Protein 5DZQ (pdb70)

Sequence (360 aa):
AWEKKLRANEKELVKEYTANAKPFNTYLRANEGKLGFKPEIDKKILKLDEALKKSKLSETVQVYRGDDTSIFGKEFQNSIYQGNKVNRELFRKLRDEYQGKIRTEYGYLSTSIVSNQQFAMMRPVLTTLKVPKGAHAGYVDQYELLLPRNTKYKIDKMYIIVNKGSETIKIEATVQPEYKAWEKKLRANEKELVKEYTANAKPFNTYLRANEGKLGFKPEIDKKILKLDEALKKSKLSETVQVYRGDDTSIFGKEFQNSIYQGNKVNRELFRKLRDEYQGKIRTEYGYLSTSIVSNQQFAMRPVLTTLKVPKGAHAGYVDKISQKGQYELLLPRNTKYKIDKMYIIVNKGSETIKIEATVQ

Structure (mmCIF, N/CA/C/O backbone):
data_5DZQ
#
_entry.id   5DZQ
#
_cell.length_a   61.073
_cell.length_b   76.002
_cell.length_c   89.367
_cell.angle_alpha   90.00
_cell.angle_beta   90.00
_cell.angle_gamma   90.00
#
_symmetry.space_group_name_H-M   'P 21 21 21'
#
loop_
_entity.id
_entity.type
_entity.pdbx_description
1 polymer 'Toxin-like protein'
2 non-polymer 'MAGNESIUM ION'
3 non-polymer GLYCEROL
4 water water
#
loop_
_atom_site.group_PDB
_atom_site.id
_atom_site.type_symbol
_atom_site.label_atom_id
_atom_site.label_alt_id
_atom_site.label_comp_id
_atom_site.label_asym_id
_atom_site.label_entity_id
_atom_site.label_seq_id
_atom_site.pdbx_PDB_ins_code
_atom_site.Cartn_x
_atom_site.Cartn_y
_atom_site.Cartn_z
_atom_site.occupancy
_atom_site.B_iso_or_equiv
_atom_site.auth_seq_id
_atom_site.auth_comp_id
_atom_site.auth_asym_id
_atom_site.auth_atom_id
_atom_site.pdbx_PDB_model_num
ATOM 1 N N . ALA A 1 31 ? 22.603 -0.501 -17.501 1.00 74.09 9 ALA A N 1
ATOM 2 C CA . ALA A 1 31 ? 23.245 -1.792 -17.247 1.00 74.42 9 ALA A CA 1
ATOM 3 C C . ALA A 1 31 ? 23.332 -2.045 -15.748 1.00 73.73 9 ALA A C 1
ATOM 4 O O . ALA A 1 31 ? 24.246 -2.716 -15.266 1.00 65.49 9 ALA A O 1
ATOM 6 N N . TRP A 1 32 ? 22.364 -1.489 -15.024 1.00 76.39 10 TRP A N 1
ATOM 7 C CA . TRP A 1 32 ? 22.240 -1.671 -13.581 1.00 77.17 10 TRP A CA 1
ATOM 8 C C . TRP A 1 32 ? 21.699 -3.066 -13.275 1.00 74.77 10 TRP A C 1
ATOM 9 O O . TRP A 1 32 ? 21.825 -3.576 -12.159 1.00 70.67 10 TRP A O 1
ATOM 20 N N . GLU A 1 33 ? 21.116 -3.679 -14.300 1.00 79.63 11 GLU A N 1
ATOM 21 C CA . GLU A 1 33 ? 20.510 -5.000 -14.213 1.00 80.64 11 GLU A CA 1
ATOM 22 C C . GLU A 1 33 ? 21.488 -6.059 -13.698 1.00 83.87 11 GLU A C 1
ATOM 23 O O . GLU A 1 33 ? 21.083 -7.047 -13.092 1.00 83.43 11 GLU A O 1
ATOM 29 N N . LYS A 1 34 ? 22.777 -5.841 -13.934 1.00 85.74 12 LYS A N 1
ATOM 30 C CA . LYS A 1 34 ? 23.804 -6.792 -13.523 1.00 88.07 12 LYS A CA 1
ATOM 31 C C . LYS A 1 34 ? 23.778 -7.076 -12.020 1.00 88.09 12 LYS A C 1
ATOM 32 O O . LYS A 1 34 ? 23.973 -8.212 -11.593 1.00 82.02 12 LYS A O 1
ATOM 38 N N . LYS A 1 35 ? 23.511 -6.045 -11.225 1.00 87.86 13 LYS A N 1
ATOM 39 C CA . LYS A 1 35 ? 23.614 -6.156 -9.772 1.00 85.68 13 LYS A CA 1
ATOM 40 C C . LYS A 1 35 ? 22.413 -6.860 -9.140 1.00 76.47 13 LYS A C 1
ATOM 41 O O . LYS A 1 35 ? 22.462 -7.262 -7.979 1.00 77.07 13 LYS A O 1
ATOM 47 N N . LEU A 1 36 ? 21.339 -7.009 -9.906 1.00 70.97 14 LEU A N 1
ATOM 48 C CA . LEU A 1 36 ? 20.102 -7.582 -9.383 1.00 63.30 14 LEU A CA 1
ATOM 49 C C . LEU A 1 36 ? 20.142 -9.101 -9.331 1.00 67.36 14 LEU A C 1
ATOM 50 O O . LEU A 1 36 ? 20.622 -9.751 -10.261 1.00 65.59 14 LEU A O 1
ATOM 55 N N . ARG A 1 37 ? 19.627 -9.668 -8.245 1.00 65.51 15 ARG A N 1
ATOM 56 C CA . ARG A 1 37 ? 19.410 -11.108 -8.183 1.00 63.94 15 ARG A CA 1
ATOM 57 C C . ARG A 1 37 ? 18.280 -11.460 -9.144 1.00 64.74 15 ARG A C 1
ATOM 58 O O . ARG A 1 37 ? 17.623 -10.572 -9.692 1.00 66.13 15 ARG A O 1
ATOM 61 N N . ALA A 1 38 ? 18.045 -12.752 -9.333 1.00 59.95 16 ALA A N 1
ATOM 62 C CA . ALA A 1 38 ? 17.031 -13.220 -10.269 1.00 59.47 16 ALA A CA 1
ATOM 63 C C . ALA A 1 38 ? 15.630 -12.734 -9.888 1.00 63.72 16 ALA A C 1
ATOM 64 O O . ALA A 1 38 ? 14.956 -12.070 -10.680 1.00 56.38 16 ALA A O 1
ATOM 66 N N . ASN A 1 39 ? 15.196 -13.043 -8.670 1.00 68.48 17 ASN A N 1
ATOM 67 C CA . ASN A 1 39 ? 13.843 -12.683 -8.250 1.00 68.38 17 ASN A CA 1
ATOM 68 C C . ASN A 1 39 ? 13.650 -11.174 -8.090 1.00 60.94 17 ASN A C 1
ATOM 69 O O . ASN A 1 39 ? 12.523 -10.679 -8.144 1.00 59.19 17 ASN A O 1
ATOM 74 N N . GLU A 1 40 ? 14.741 -10.441 -7.900 1.00 54.72 18 GLU A N 1
ATOM 75 C CA . GLU A 1 40 ? 14.649 -8.981 -7.852 1.00 54.12 18 GLU A CA 1
ATOM 76 C C . GLU A 1 40 ? 14.296 -8.413 -9.223 1.00 60.07 18 GLU A C 1
ATOM 77 O O . GLU A 1 40 ? 13.505 -7.476 -9.325 1.00 62.06 18 GLU A O 1
ATOM 83 N N . LYS A 1 41 ? 14.879 -8.980 -10.274 1.00 63.02 19 LYS A N 1
ATOM 84 C CA . LYS A 1 41 ? 14.536 -8.576 -11.637 1.00 59.71 19 LYS A CA 1
ATOM 85 C C . LYS A 1 41 ? 13.077 -8.896 -11.912 1.00 54.95 19 LYS A C 1
ATOM 86 O O . LYS A 1 41 ? 12.352 -8.095 -12.498 1.00 57.87 19 LYS A O 1
ATOM 92 N N . GLU A 1 42 ? 12.659 -10.079 -11.474 1.00 56.36 20 GLU A N 1
ATOM 93 C CA . GLU A 1 42 ? 11.298 -10.550 -11.681 1.00 57.90 20 GLU A CA 1
ATOM 94 C C . GLU A 1 42 ? 10.274 -9.647 -10.992 1.00 61.02 20 GLU A C 1
ATOM 95 O O . GLU A 1 42 ? 9.210 -9.357 -11.552 1.00 54.19 20 GLU A O 1
ATOM 101 N N . LEU A 1 43 ? 10.597 -9.171 -9.792 1.00 60.35 21 LEU A N 1
ATOM 102 C CA . LEU A 1 43 ? 9.668 -8.279 -9.097 1.00 53.12 21 LEU A CA 1
ATOM 103 C C . LEU A 1 43 ? 9.600 -6.908 -9.743 1.00 47.72 21 LEU A C 1
ATOM 104 O O . LEU A 1 43 ? 8.521 -6.327 -9.823 1.00 48.34 21 LEU A O 1
ATOM 109 N N . VAL A 1 44 ? 10.738 -6.388 -10.200 1.00 46.66 22 VAL A N 1
ATOM 110 C CA . VAL A 1 44 ? 10.729 -5.135 -10.945 1.00 50.72 22 VAL A CA 1
ATOM 111 C C . VAL A 1 44 ? 9.811 -5.310 -12.153 1.00 53.87 22 VAL A C 1
ATOM 112 O O . VAL A 1 44 ? 9.012 -4.435 -12.471 1.00 54.09 22 VAL A O 1
ATOM 116 N N . LYS A 1 45 ? 9.902 -6.474 -12.789 1.00 58.46 23 LYS A N 1
ATOM 117 C CA . LYS A 1 45 ? 9.023 -6.823 -13.901 1.00 61.88 23 LYS A CA 1
ATOM 118 C C . LYS A 1 45 ? 7.553 -6.810 -13.490 1.00 58.97 23 LYS A C 1
ATOM 119 O O . LYS A 1 45 ? 6.722 -6.219 -14.178 1.00 56.69 23 LYS A O 1
ATOM 125 N N . GLU A 1 46 ? 7.233 -7.455 -12.369 1.00 57.03 24 GLU A N 1
ATOM 126 C CA . GLU A 1 46 ? 5.853 -7.516 -11.885 1.00 52.86 24 GLU A CA 1
ATOM 127 C C . GLU A 1 46 ? 5.276 -6.135 -11.557 1.00 54.41 24 GLU A C 1
ATOM 128 O O . GLU A 1 46 ? 4.091 -5.891 -11.783 1.00 56.49 24 GLU A O 1
ATOM 134 N N . TYR A 1 47 ? 6.105 -5.240 -11.020 1.00 51.83 25 TYR A N 1
ATOM 135 C CA . TYR A 1 47 ? 5.665 -3.875 -10.731 1.00 46.48 25 TYR A CA 1
ATOM 136 C C . TYR A 1 47 ? 5.329 -3.186 -12.046 1.00 55.58 25 TYR A C 1
ATOM 137 O O . TYR A 1 47 ? 4.325 -2.489 -12.152 1.00 57.11 25 TYR A O 1
ATOM 146 N N . THR A 1 48 ? 6.175 -3.397 -13.048 1.00 61.66 26 THR A N 1
ATOM 147 C CA . THR A 1 48 ? 5.936 -2.872 -14.389 1.00 68.02 26 THR A CA 1
ATOM 148 C C . THR A 1 48 ? 4.579 -3.301 -14.949 1.00 66.36 26 THR A C 1
ATOM 149 O O . THR A 1 48 ? 3.811 -2.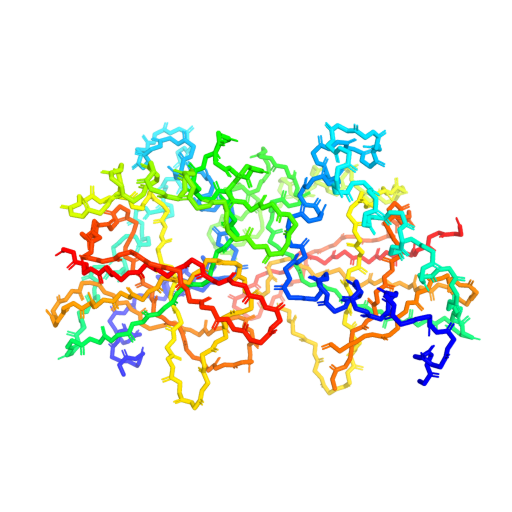474 -15.434 1.00 69.85 26 THR A O 1
ATOM 153 N N . ALA A 1 49 ? 4.287 -4.596 -14.871 1.00 65.77 27 ALA A N 1
ATOM 154 C CA . ALA A 1 49 ? 3.069 -5.146 -15.458 1.00 65.39 27 ALA A CA 1
ATOM 155 C C . ALA A 1 49 ? 1.801 -4.655 -14.756 1.00 66.64 27 ALA A C 1
ATOM 156 O O . ALA A 1 49 ? 0.754 -4.497 -15.388 1.00 65.05 27 ALA A O 1
ATOM 158 N N . ASN A 1 50 ? 1.895 -4.417 -13.452 1.00 60.13 28 ASN A N 1
ATOM 159 C CA . ASN A 1 50 ? 0.748 -3.949 -12.690 1.00 52.50 28 ASN A CA 1
ATOM 160 C C . ASN A 1 50 ? 1.178 -3.193 -11.429 1.00 52.79 28 ASN A C 1
ATOM 161 O O . ASN A 1 50 ? 1.201 -3.750 -10.333 1.00 53.77 28 ASN A O 1
ATOM 166 N N . ALA A 1 51 ? 1.509 -1.917 -11.599 1.00 45.01 29 ALA A N 1
ATOM 167 C CA . ALA A 1 51 ? 2.023 -1.099 -10.510 1.00 45.18 29 ALA A CA 1
ATOM 168 C C . ALA A 1 51 ? 0.902 -0.576 -9.634 1.00 53.27 29 ALA A C 1
ATOM 169 O O . ALA A 1 51 ? 1.127 -0.210 -8.479 1.00 48.06 29 ALA A O 1
ATOM 171 N N . LYS A 1 52 ? -0.305 -0.530 -10.188 1.00 50.02 30 LYS A N 1
ATOM 172 C CA . LYS A 1 52 ? -1.423 0.092 -9.492 1.00 52.58 30 LYS A CA 1
ATOM 173 C C . LYS A 1 52 ? -1.751 -0.583 -8.148 1.00 53.15 30 LYS A C 1
ATOM 174 O O . LYS A 1 52 ? -2.052 0.120 -7.180 1.00 53.46 30 LYS A O 1
ATOM 177 N N . PRO A 1 53 ? -1.702 -1.929 -8.075 1.00 54.21 31 PRO A N 1
ATOM 178 C CA . PRO A 1 53 ? -1.969 -2.528 -6.761 1.00 59.11 31 PRO A CA 1
ATOM 179 C C . PRO A 1 53 ? -0.941 -2.156 -5.701 1.00 54.34 31 PRO A C 1
ATOM 180 O O . PRO A 1 53 ? -1.325 -1.915 -4.558 1.00 52.81 31 PRO A O 1
ATOM 184 N N . PHE A 1 54 ? 0.335 -2.136 -6.071 1.00 50.95 32 PHE A N 1
ATOM 185 C CA . PHE A 1 54 ? 1.385 -1.719 -5.147 1.00 39.94 32 PHE A CA 1
ATOM 186 C C . PHE A 1 54 ? 1.139 -0.317 -4.633 1.00 39.14 32 PHE A C 1
ATOM 187 O O . PHE A 1 54 ? 1.048 -0.098 -3.428 1.00 44.18 32 PHE A O 1
ATOM 195 N N . ASN A 1 55 ? 1.037 0.635 -5.553 1.00 34.35 33 ASN A N 1
ATOM 196 C CA . ASN A 1 55 ? 0.950 2.025 -5.163 1.00 28.64 33 ASN A CA 1
ATOM 197 C C . ASN A 1 55 ? -0.361 2.374 -4.457 1.00 38.27 33 ASN A C 1
ATOM 198 O O . ASN A 1 55 ? -0.367 3.169 -3.519 1.00 36.41 33 ASN A O 1
ATOM 203 N N . THR A 1 56 ? -1.466 1.765 -4.882 1.00 37.29 34 THR A N 1
ATOM 204 C CA . THR A 1 56 ? -2.739 1.995 -4.210 1.00 36.98 34 THR A CA 1
ATOM 205 C C . THR A 1 56 ? -2.673 1.521 -2.763 1.00 35.77 34 THR A C 1
ATOM 206 O O . THR A 1 56 ? -3.067 2.244 -1.838 1.00 40.01 34 THR A O 1
ATOM 210 N N . TYR A 1 57 ? -2.164 0.307 -2.577 1.00 36.94 35 TYR A N 1
ATOM 211 C CA . TYR A 1 57 ? -1.934 -0.243 -1.255 1.00 33.13 35 TYR A CA 1
ATOM 212 C C . TYR A 1 57 ? -1.095 0.694 -0.396 1.00 38.91 35 TYR A C 1
ATOM 213 O O . TYR A 1 57 ? -1.440 0.991 0.747 1.00 39.33 35 TYR A O 1
ATOM 222 N N . LEU A 1 58 ? 0.014 1.156 -0.959 1.00 36.12 36 LEU A N 1
ATOM 223 C CA . LEU A 1 58 ? 0.955 1.966 -0.198 1.00 31.75 36 LEU A CA 1
ATOM 224 C C . LEU A 1 58 ? 0.341 3.304 0.200 1.00 33.27 36 LEU A C 1
ATOM 225 O O . LEU A 1 58 ? 0.497 3.762 1.335 1.00 37.49 36 LEU A O 1
ATOM 230 N N . ARG A 1 59 ? -0.374 3.923 -0.730 1.00 34.80 37 ARG A N 1
ATOM 231 C CA . ARG A 1 59 ? -1.023 5.192 -0.436 1.00 39.89 37 ARG A CA 1
ATOM 232 C C . ARG A 1 59 ? -2.141 5.034 0.594 1.00 40.30 37 ARG A C 1
ATOM 233 O O . ARG A 1 59 ? -2.295 5.870 1.486 1.00 42.64 37 ARG A O 1
ATOM 241 N N . ALA A 1 60 ? -2.890 3.941 0.498 1.00 40.50 38 ALA A N 1
ATOM 242 C CA . ALA A 1 60 ? -4.011 3.703 1.407 1.00 44.08 38 ALA A CA 1
ATOM 243 C C . ALA A 1 60 ? -3.535 3.428 2.822 1.00 47.46 38 ALA A C 1
ATOM 244 O O . ALA A 1 60 ? -4.271 3.637 3.780 1.00 51.96 38 ALA A O 1
ATOM 246 N N . ASN A 1 61 ? -2.301 2.956 2.950 1.00 42.19 39 ASN A N 1
ATOM 247 C CA . ASN A 1 61 ? -1.742 2.639 4.255 1.00 38.73 39 ASN A CA 1
ATOM 248 C C . ASN A 1 61 ? -0.679 3.632 4.688 1.00 41.43 39 ASN A C 1
ATOM 249 O O . ASN A 1 61 ? 0.083 3.375 5.622 1.00 47.12 39 ASN A O 1
ATOM 254 N N . GLU A 1 62 ? -0.648 4.765 3.997 1.00 40.16 40 GLU A N 1
ATOM 255 C CA . GLU A 1 62 ? 0.285 5.857 4.271 1.00 46.26 40 GLU A CA 1
ATOM 256 C C . GLU A 1 62 ? 1.727 5.373 4.388 1.00 47.79 40 GLU A C 1
ATOM 257 O O . GLU A 1 62 ? 2.494 5.839 5.236 1.00 46.16 40 GLU A O 1
ATOM 263 N N . GLY A 1 63 ? 2.081 4.422 3.530 1.00 46.33 41 GLY A N 1
ATOM 264 C CA . GLY A 1 63 ? 3.455 3.975 3.403 1.00 50.71 41 GLY A CA 1
ATOM 265 C C . GLY A 1 63 ? 3.907 3.012 4.479 1.00 54.74 41 GLY A C 1
ATOM 266 O O . GLY A 1 63 ? 5.076 2.628 4.530 1.00 60.77 41 GLY A O 1
ATOM 267 N N . LYS A 1 64 ? 2.985 2.622 5.349 1.00 51.55 42 LYS A N 1
ATOM 268 C CA . LYS A 1 64 ? 3.317 1.690 6.413 1.00 53.20 42 LYS A CA 1
ATOM 269 C C . LYS A 1 64 ? 2.902 0.286 6.019 1.00 52.99 42 LYS A C 1
ATOM 270 O O . LYS A 1 64 ? 1.796 0.072 5.534 1.00 59.33 42 LYS A O 1
ATOM 276 N N . LEU A 1 65 ? 3.808 -0.662 6.214 1.00 45.03 43 LEU A N 1
ATOM 277 C CA . LEU A 1 65 ? 3.464 -2.076 6.196 1.00 52.23 43 LEU A CA 1
ATOM 278 C C . LEU A 1 65 ? 3.058 -2.391 7.638 1.00 64.74 43 LEU A C 1
ATOM 279 O O . LEU A 1 65 ? 3.455 -1.660 8.545 1.00 78.89 43 LEU A O 1
ATOM 284 N N . GLY A 1 66 ? 2.272 -3.438 7.878 1.00 65.46 44 GLY A N 1
ATOM 285 C CA . GLY A 1 66 ? 1.804 -4.344 6.856 1.00 62.45 44 GLY A CA 1
ATOM 286 C C . GLY A 1 66 ? 0.397 -4.855 7.088 1.00 64.15 44 GLY A C 1
ATOM 287 O O . GLY A 1 66 ? 0.174 -5.879 7.740 1.00 65.35 44 GLY A O 1
ATOM 288 N N . PHE A 1 67 ? -0.554 -4.118 6.533 1.00 65.08 45 PHE A N 1
ATOM 289 C CA . PHE A 1 67 ? -1.960 -4.479 6.537 1.00 64.02 45 PHE A CA 1
ATOM 290 C C . PHE A 1 67 ? -2.218 -5.781 5.768 1.00 64.84 45 PHE A C 1
ATOM 291 O O . PHE A 1 67 ? -3.116 -6.544 6.113 1.00 70.43 45 PHE A O 1
ATOM 299 N N . LYS A 1 68 ? -1.423 -6.037 4.730 1.00 66.17 46 LYS A N 1
ATOM 300 C CA . LYS A 1 68 ? -1.564 -7.259 3.933 1.00 67.41 46 LYS A CA 1
ATOM 301 C C . LYS A 1 68 ? -0.209 -7.908 3.684 1.00 64.65 46 LYS A C 1
ATOM 302 O O . LYS A 1 68 ? 0.531 -7.490 2.790 1.00 63.54 46 LYS A O 1
ATOM 308 N N . PRO A 1 69 ? 0.109 -8.941 4.477 1.00 70.77 47 PRO A N 1
ATOM 309 C CA . PRO A 1 69 ? 1.430 -9.576 4.572 1.00 71.08 47 PRO A CA 1
ATOM 310 C C . PRO A 1 69 ? 2.022 -10.048 3.244 1.00 64.49 47 PRO A C 1
ATOM 311 O O . PRO A 1 69 ? 3.229 -9.923 3.059 1.00 58.68 47 PRO A O 1
ATOM 315 N N . GLU A 1 70 ? 1.206 -10.583 2.341 1.00 66.74 48 GLU A N 1
ATOM 316 C CA . GLU A 1 70 ? 1.744 -11.135 1.099 1.00 60.20 48 GLU A CA 1
ATOM 317 C C . GLU A 1 70 ? 2.262 -10.050 0.165 1.00 54.62 48 GLU A C 1
ATOM 318 O O . GLU A 1 70 ? 3.273 -10.235 -0.506 1.00 51.71 48 GLU A O 1
ATOM 324 N N . ILE A 1 71 ? 1.577 -8.915 0.122 1.00 51.89 49 ILE A N 1
ATOM 325 C CA . ILE A 1 71 ? 2.060 -7.797 -0.675 1.00 49.25 49 ILE A CA 1
ATOM 326 C C . ILE A 1 71 ? 3.309 -7.201 -0.036 1.00 47.77 49 ILE A C 1
ATOM 327 O O . ILE A 1 71 ? 4.207 -6.724 -0.733 1.00 47.84 49 ILE A O 1
ATOM 332 N N . ASP A 1 72 ? 3.364 -7.220 1.290 1.00 47.42 50 ASP A N 1
ATOM 333 C CA . ASP A 1 72 ? 4.483 -6.596 1.993 1.00 50.62 50 ASP A CA 1
ATOM 334 C C . ASP A 1 72 ? 5.796 -7.295 1.673 1.00 46.28 50 ASP A C 1
ATOM 335 O O . ASP A 1 72 ? 6.834 -6.654 1.589 1.00 46.96 50 ASP A O 1
ATOM 340 N N . LYS A 1 73 ? 5.746 -8.607 1.492 1.00 46.24 51 LYS A N 1
ATOM 341 C CA . LYS A 1 73 ? 6.955 -9.367 1.195 1.00 55.71 51 LYS A CA 1
ATOM 342 C C . LYS A 1 73 ? 7.550 -8.951 -0.152 1.00 55.04 51 LYS A C 1
ATOM 343 O O . LYS A 1 73 ? 8.769 -8.862 -0.303 1.00 48.99 51 LYS A O 1
ATOM 349 N N . LYS A 1 74 ? 6.683 -8.701 -1.127 1.00 50.55 52 LYS A N 1
ATOM 350 C CA . LYS A 1 74 ? 7.120 -8.227 -2.435 1.00 48.97 52 LYS A CA 1
ATOM 351 C C . LYS A 1 74 ? 7.684 -6.818 -2.343 1.00 48.15 52 LYS A C 1
ATOM 352 O O . LYS A 1 74 ? 8.706 -6.505 -2.949 1.00 48.72 52 LYS A O 1
ATOM 358 N N . ILE A 1 75 ? 7.002 -5.971 -1.583 1.00 39.97 53 ILE A N 1
ATOM 359 C CA . ILE A 1 75 ? 7.413 -4.585 -1.439 1.00 36.35 53 ILE A CA 1
ATOM 360 C C . ILE A 1 75 ? 8.818 -4.514 -0.834 1.00 46.14 53 ILE A C 1
ATOM 361 O O . ILE A 1 75 ? 9.666 -3.761 -1.299 1.00 40.84 53 ILE A O 1
ATOM 366 N N . LEU A 1 76 ? 9.075 -5.330 0.181 1.00 50.17 54 LEU A N 1
ATOM 367 C CA . LEU A 1 76 ? 10.388 -5.347 0.821 1.00 48.98 54 LEU A CA 1
ATOM 368 C C . LEU A 1 76 ? 11.497 -5.777 -0.139 1.00 43.36 54 LEU A C 1
ATOM 369 O O . LEU A 1 76 ? 12.595 -5.226 -0.107 1.00 45.61 54 LEU A O 1
ATOM 374 N N . LYS A 1 77 ? 11.206 -6.769 -0.977 1.00 45.29 55 LYS A N 1
ATOM 375 C CA . LYS A 1 77 ? 12.155 -7.232 -1.983 1.00 48.31 55 LYS A CA 1
ATOM 376 C C . LYS A 1 77 ? 12.450 -6.117 -2.989 1.00 45.80 55 LYS A C 1
ATOM 377 O O . LYS A 1 77 ? 13.603 -5.878 -3.346 1.00 48.21 55 LYS A O 1
ATOM 383 N N . LEU A 1 78 ? 11.404 -5.429 -3.434 1.00 39.86 56 LEU A N 1
ATOM 384 C CA . LEU A 1 78 ? 11.564 -4.343 -4.394 1.00 38.16 56 LEU A CA 1
ATOM 385 C C . LEU A 1 78 ? 12.357 -3.183 -3.790 1.00 43.23 56 LEU A C 1
ATOM 386 O O . LEU A 1 78 ? 13.178 -2.573 -4.475 1.00 44.94 56 LEU A O 1
ATOM 391 N N . ASP A 1 79 ? 12.109 -2.889 -2.512 1.00 38.07 57 ASP A N 1
ATOM 392 C CA . ASP A 1 79 ? 12.876 -1.880 -1.786 1.00 40.64 57 ASP A CA 1
ATOM 393 C C . ASP A 1 79 ? 14.364 -2.200 -1.841 1.00 43.99 57 ASP A C 1
ATOM 394 O O . ASP A 1 79 ? 15.200 -1.305 -1.999 1.00 41.87 57 ASP A O 1
ATOM 399 N N . GLU A 1 80 ? 14.691 -3.482 -1.706 1.00 44.53 58 GLU A N 1
ATOM 400 C CA . GLU A 1 80 ? 16.088 -3.898 -1.675 1.00 51.29 58 GLU A CA 1
ATOM 401 C C . GLU A 1 80 ? 16.741 -3.703 -3.033 1.00 52.18 58 GLU A C 1
ATOM 402 O O . GLU A 1 80 ? 17.872 -3.224 -3.128 1.00 55.06 58 GLU A O 1
ATOM 408 N N . ALA A 1 81 ? 16.011 -4.069 -4.077 1.00 46.18 59 ALA A N 1
ATOM 409 C CA . ALA A 1 81 ? 16.494 -3.951 -5.438 1.00 47.57 59 ALA A CA 1
ATOM 410 C C . ALA A 1 81 ? 16.871 -2.503 -5.770 1.00 54.45 59 ALA A C 1
ATOM 411 O O . ALA A 1 81 ? 17.899 -2.240 -6.397 1.00 56.68 59 ALA A O 1
ATOM 413 N N . LEU A 1 82 ? 16.035 -1.567 -5.337 1.00 46.52 60 LEU A N 1
ATOM 414 C CA . LEU A 1 82 ? 16.232 -0.162 -5.670 1.00 42.83 60 LEU A CA 1
ATOM 415 C C . LEU A 1 82 ? 17.426 0.442 -4.926 1.00 50.27 60 LEU A C 1
ATOM 416 O O . LEU A 1 82 ? 18.067 1.373 -5.418 1.00 50.87 60 LEU A O 1
ATOM 421 N N . LYS A 1 83 ? 17.729 -0.103 -3.751 1.00 51.18 61 LYS A N 1
ATOM 422 C CA . LYS A 1 83 ? 18.868 0.346 -2.955 1.00 50.67 61 LYS A CA 1
ATOM 423 C C . LYS A 1 83 ? 20.191 -0.006 -3.621 1.00 56.60 61 LYS A C 1
ATOM 424 O O . LYS A 1 83 ? 21.232 0.543 -3.263 1.00 54.42 61 LYS A O 1
ATOM 430 N N . LYS A 1 84 ? 20.147 -0.920 -4.586 1.00 57.13 62 LYS A N 1
ATOM 431 C CA . LYS A 1 84 ? 21.357 -1.388 -5.260 1.00 60.12 62 LYS A CA 1
ATOM 432 C C . LYS A 1 84 ? 21.809 -0.478 -6.395 1.00 58.28 62 LYS A C 1
ATOM 433 O O . LYS A 1 84 ? 22.859 -0.711 -6.994 1.00 53.97 62 LYS A O 1
ATOM 439 N N . SER A 1 85 ? 21.013 0.547 -6.682 1.00 60.71 63 SER A N 1
ATOM 440 C CA . SER A 1 85 ? 21.330 1.524 -7.724 1.00 65.43 63 SER A CA 1
ATOM 441 C C . SER A 1 85 ? 21.613 2.894 -7.127 1.00 61.97 63 SER A C 1
ATOM 442 O O . SER A 1 85 ? 21.129 3.221 -6.045 1.00 66.08 63 SER A O 1
ATOM 445 N N . LYS A 1 86 ? 22.386 3.701 -7.844 1.00 58.44 64 LYS A N 1
ATOM 446 C CA . LYS A 1 86 ? 22.753 5.019 -7.355 1.00 53.34 64 LYS A CA 1
ATOM 447 C C . LYS A 1 86 ? 22.996 5.974 -8.518 1.00 52.50 64 LYS A C 1
ATOM 448 O O . LYS A 1 86 ? 23.802 5.680 -9.394 1.00 51.64 64 LYS A O 1
ATOM 454 N N . LEU A 1 87 ? 22.304 7.111 -8.540 1.00 43.81 65 LEU A N 1
ATOM 455 C CA . LEU A 1 87 ? 22.562 8.111 -9.577 1.00 42.00 65 LEU A CA 1
ATOM 456 C C . LEU A 1 87 ? 23.969 8.672 -9.443 1.00 42.84 65 LEU A C 1
ATOM 457 O O . LEU A 1 87 ? 24.373 9.104 -8.362 1.00 45.09 65 LEU A O 1
ATOM 462 N N . SER A 1 88 ? 24.701 8.678 -10.548 1.00 46.54 66 SER A N 1
ATOM 463 C CA . SER A 1 88 ? 26.066 9.183 -10.554 1.00 48.58 66 SER A CA 1
ATOM 464 C C . SER A 1 88 ? 26.070 10.696 -10.767 1.00 47.44 66 SER A C 1
ATOM 465 O O . SER A 1 88 ? 27.089 11.361 -10.585 1.00 51.37 66 SER A O 1
ATOM 468 N N . GLU A 1 89 ? 24.917 11.229 -11.163 1.00 39.51 67 GLU A N 1
ATOM 469 C CA . GLU A 1 89 ? 24.755 12.656 -11.404 1.00 40.53 67 GLU A CA 1
ATOM 470 C C . GLU A 1 89 ? 23.306 13.043 -11.227 1.00 41.79 67 GLU A C 1
ATOM 471 O O . GLU A 1 89 ? 22.420 12.194 -11.314 1.00 44.46 67 GLU A O 1
ATOM 477 N N . THR A 1 90 ? 23.071 14.325 -10.964 1.00 36.61 68 THR A N 1
ATOM 478 C CA . THR A 1 90 ? 21.726 14.834 -10.785 1.00 40.88 68 THR A CA 1
ATOM 479 C C . THR A 1 90 ? 21.016 14.820 -12.134 1.00 42.84 68 THR A C 1
ATOM 480 O O . THR A 1 90 ? 21.618 15.136 -13.150 1.00 42.38 68 THR A O 1
ATOM 484 N N . VAL A 1 91 ? 19.744 14.435 -12.162 1.00 37.11 69 VAL A N 1
ATOM 485 C CA . VAL A 1 91 ? 19.022 14.427 -13.428 1.00 36.34 69 VAL A CA 1
ATOM 486 C C . VAL A 1 91 ? 17.661 15.031 -13.224 1.00 37.21 69 VAL A C 1
ATOM 487 O O . VAL A 1 91 ? 17.193 15.117 -12.091 1.00 31.45 69 VAL A O 1
ATOM 491 N N . GLN A 1 92 ? 17.054 15.449 -14.332 1.00 30.75 70 GLN A N 1
ATOM 492 C CA . GLN A 1 92 ? 15.679 15.952 -14.364 1.00 32.04 70 GLN A CA 1
ATOM 493 C C . GLN A 1 92 ? 14.769 14.898 -14.941 1.00 30.96 70 GLN A C 1
ATOM 494 O O . GLN A 1 92 ? 15.066 14.340 -15.998 1.00 28.87 70 GLN A O 1
ATOM 500 N N . VAL A 1 93 ? 13.649 14.646 -14.271 1.00 28.94 71 VAL A N 1
ATOM 501 C CA . VAL A 1 93 ? 12.682 13.672 -14.752 1.00 26.05 71 VAL A CA 1
ATOM 502 C C . VAL A 1 93 ? 11.314 14.319 -14.669 1.00 24.43 71 VAL A C 1
ATOM 503 O O . VAL A 1 93 ? 11.180 15.408 -14.111 1.00 28.81 71 VAL A O 1
ATOM 507 N N . TYR A 1 94 ? 10.298 13.657 -15.212 1.00 22.76 72 TYR A N 1
ATOM 508 C CA . TYR A 1 94 ? 8.962 14.220 -15.144 1.00 22.64 72 TYR A CA 1
ATOM 509 C C . TYR A 1 94 ? 7.921 13.115 -15.093 1.00 25.10 72 TYR A C 1
ATOM 510 O O . TYR A 1 94 ? 8.191 11.968 -15.462 1.00 27.07 72 TYR A O 1
ATOM 519 N N . ARG A 1 95 ? 6.718 13.475 -14.658 1.00 27.17 73 ARG A N 1
ATOM 520 C CA . ARG A 1 95 ? 5.573 12.592 -14.827 1.00 28.01 73 ARG A CA 1
ATOM 521 C C . ARG A 1 95 ? 4.289 13.417 -14.895 1.00 25.75 73 ARG A C 1
ATOM 522 O O . ARG A 1 95 ? 4.188 14.478 -14.279 1.00 23.91 73 ARG A O 1
ATOM 530 N N . GLY A 1 96 ? 3.317 12.911 -15.641 1.00 26.30 74 GLY A N 1
ATOM 531 C CA . GLY A 1 96 ? 2.005 13.539 -15.701 1.00 24.52 74 GLY A CA 1
ATOM 532 C C . GLY A 1 96 ? 1.110 12.870 -14.678 1.00 28.87 74 GLY A C 1
ATOM 533 O O . GLY A 1 96 ? 1.335 11.699 -14.309 1.00 23.53 74 GLY A O 1
ATOM 534 N N . ASP A 1 97 ? 0.081 13.588 -14.232 1.00 26.58 75 ASP A N 1
ATOM 535 C CA . ASP A 1 97 ? -0.871 13.030 -13.260 1.00 25.76 75 ASP A CA 1
ATOM 536 C C . ASP A 1 97 ? -2.261 13.554 -13.537 1.00 25.17 75 ASP A C 1
ATOM 537 O O . ASP A 1 97 ? -2.411 14.607 -14.147 1.00 24.58 75 ASP A O 1
ATOM 542 N N . ASP A 1 98 ? -3.268 12.797 -13.108 1.00 26.67 76 ASP A N 1
ATOM 543 C CA . ASP A 1 98 ? -4.633 13.292 -13.108 1.00 25.95 76 ASP A CA 1
ATOM 544 C C . ASP A 1 98 ? -4.828 14.148 -11.842 1.00 28.05 76 ASP A C 1
ATOM 545 O O . ASP A 1 98 ? -3.933 14.260 -11.008 1.00 26.16 76 ASP A O 1
ATOM 550 N N . THR A 1 99 ? -5.976 14.785 -11.696 1.00 27.21 77 THR A N 1
ATOM 551 C CA . THR A 1 99 ? -6.114 15.736 -10.595 1.00 22.51 77 THR A CA 1
ATOM 552 C C . THR A 1 99 ? -6.501 15.057 -9.279 1.00 25.89 77 THR A C 1
ATOM 553 O O . THR A 1 99 ? -6.688 15.731 -8.262 1.00 27.07 77 THR A O 1
ATOM 557 N N . SER A 1 100 ? -6.603 13.729 -9.287 1.00 23.82 78 SER A N 1
ATOM 558 C CA . SER A 1 100 ? -6.938 13.009 -8.056 1.00 28.38 78 SER A CA 1
ATOM 559 C C . SER A 1 100 ? -5.828 13.155 -7.022 1.00 32.16 78 SER A C 1
ATOM 560 O O . SER A 1 100 ? -6.050 12.926 -5.828 1.00 28.51 78 SER A O 1
ATOM 563 N N . ILE A 1 101 ? -4.635 13.539 -7.462 1.00 26.59 79 ILE A N 1
ATOM 564 C CA . ILE A 1 101 ? -3.538 13.721 -6.510 1.00 29.29 79 ILE A CA 1
ATOM 565 C C . ILE A 1 101 ? -3.807 14.883 -5.555 1.00 32.76 79 ILE A C 1
ATOM 566 O O . ILE A 1 101 ? -3.112 15.040 -4.552 1.00 30.18 79 ILE A O 1
ATOM 571 N N . PHE A 1 102 ? -4.805 15.709 -5.865 1.00 26.82 80 PHE A N 1
ATOM 572 C CA . PHE A 1 102 ? -5.104 16.852 -5.002 1.00 32.05 80 PHE A CA 1
ATOM 573 C C . PHE A 1 102 ? -6.213 16.561 -3.986 1.00 32.73 80 PHE A C 1
ATOM 574 O O . PHE A 1 102 ? -6.585 17.437 -3.206 1.00 39.64 80 PHE A O 1
ATOM 582 N N . GLY A 1 103 ? -6.745 15.341 -3.989 1.00 27.11 81 GLY A N 1
ATOM 583 C CA . GLY A 1 103 ? -7.773 14.956 -3.028 1.00 29.70 81 GLY A CA 1
ATOM 584 C C . GLY A 1 103 ? -9.176 15.220 -3.530 1.00 32.27 81 GLY A C 1
ATOM 585 O O . GLY A 1 103 ? -9.366 15.976 -4.475 1.00 31.14 81 GLY A O 1
ATOM 586 N N . LYS A 1 104 ? -10.167 14.609 -2.892 1.00 31.89 82 LYS A N 1
ATOM 587 C CA . LYS A 1 104 ? -11.527 14.650 -3.409 1.00 34.94 82 LYS A CA 1
ATOM 588 C C . LYS A 1 104 ? -12.122 16.049 -3.473 1.00 37.61 82 LYS A C 1
ATOM 589 O O . LYS A 1 104 ? -13.011 16.293 -4.282 1.00 38.20 82 LYS A O 1
ATOM 595 N N . GLU A 1 105 ? -11.646 16.970 -2.637 1.00 34.33 83 GLU A N 1
ATOM 596 C CA . GLU A 1 105 ? -12.311 18.273 -2.564 1.00 41.55 83 GLU A CA 1
ATOM 597 C C . GLU A 1 105 ? -11.815 19.205 -3.677 1.00 39.61 83 GLU A C 1
ATOM 598 O O . GLU A 1 105 ? -12.471 20.193 -4.006 1.00 38.03 83 GLU A O 1
ATOM 604 N N . PHE A 1 106 ? -10.670 18.871 -4.267 1.00 29.24 84 PHE A N 1
ATOM 605 C CA . PHE A 1 106 ? -10.114 19.637 -5.392 1.00 27.74 84 PHE A CA 1
ATOM 606 C C . PHE A 1 106 ? -10.238 18.931 -6.751 1.00 35.50 84 PHE A C 1
ATOM 607 O O . PHE A 1 106 ? -10.291 19.592 -7.789 1.00 36.59 84 PHE A O 1
ATOM 615 N N . GLN A 1 107 ? -10.271 17.596 -6.754 1.00 32.61 85 GLN A N 1
ATOM 616 C CA . GLN A 1 107 ? -9.989 16.861 -7.988 1.00 31.96 85 GLN A CA 1
ATOM 617 C C . GLN A 1 107 ? -10.983 17.192 -9.085 1.00 33.45 85 GLN A C 1
ATOM 618 O O . GLN A 1 107 ? -10.611 17.286 -10.250 1.00 32.44 85 GLN A O 1
ATOM 624 N N . ASN A 1 108 ? -12.238 17.410 -8.714 1.00 28.88 86 ASN A N 1
ATOM 625 C CA . ASN A 1 108 ? -13.272 17.649 -9.717 1.00 35.18 86 ASN A CA 1
ATOM 626 C C . ASN A 1 108 ? -13.762 19.099 -9.766 1.00 35.40 86 ASN A C 1
ATOM 627 O O . ASN A 1 108 ? -14.769 19.400 -10.403 1.00 46.96 86 ASN A O 1
ATOM 632 N N . SER A 1 109 ? -13.041 19.996 -9.109 1.00 36.12 87 SER A N 1
ATOM 633 C CA . SER A 1 109 ? -13.432 21.398 -9.104 1.00 40.40 87 SER A CA 1
ATOM 634 C C . SER A 1 109 ? -12.303 22.307 -9.533 1.00 38.59 87 SER A C 1
ATOM 635 O O . SER A 1 109 ? -12.531 23.482 -9.822 1.00 33.39 87 SER A O 1
ATOM 638 N N . ILE A 1 110 ? -11.081 21.779 -9.581 1.00 30.62 88 ILE A N 1
ATOM 639 C CA . ILE A 1 110 ? -9.943 22.629 -9.913 1.00 32.68 88 ILE A CA 1
ATOM 640 C C . ILE A 1 110 ? -10.020 23.120 -11.380 1.00 30.74 88 ILE A C 1
ATOM 641 O O . ILE A 1 110 ? -9.515 24.200 -11.688 1.00 32.46 88 ILE A O 1
ATOM 646 N N . TYR A 1 111 ? -10.661 22.357 -12.265 1.00 31.61 89 TYR A N 1
ATOM 647 C CA . TYR A 1 111 ? -10.933 22.824 -13.638 1.00 34.34 89 TYR A CA 1
ATOM 648 C C . TYR A 1 111 ? -12.400 23.207 -13.827 1.00 34.73 89 TYR A C 1
ATOM 649 O O . TYR A 1 111 ? -13.302 22.471 -13.424 1.00 35.94 89 TYR A O 1
ATOM 658 N N . GLN A 1 112 ? -12.619 24.358 -14.450 1.00 32.61 90 GLN A N 1
ATOM 659 C CA . GLN A 1 112 ? -13.951 24.808 -14.853 1.00 32.80 90 GLN A CA 1
ATOM 660 C C . GLN A 1 112 ? -13.831 25.517 -16.194 1.00 36.67 90 GLN A C 1
ATOM 661 O O . GLN A 1 112 ? -12.960 26.358 -16.355 1.00 33.38 90 GLN A O 1
ATOM 667 N N . GLY A 1 113 ? -14.674 25.155 -17.157 1.00 39.57 91 GLY A N 1
ATOM 668 C CA . GLY A 1 113 ? -14.655 25.783 -18.472 1.00 45.26 91 GLY A CA 1
ATOM 669 C C . GLY A 1 113 ? -13.343 25.641 -19.234 1.00 46.46 91 GLY A C 1
ATOM 670 O O . GLY A 1 113 ? -12.950 26.538 -19.991 1.00 43.28 91 GLY A O 1
ATOM 671 N N . ASN A 1 114 ? -12.673 24.512 -19.021 1.00 36.90 92 ASN A N 1
ATOM 672 C CA . ASN A 1 114 ? -11.401 24.171 -19.663 1.00 40.25 92 ASN A CA 1
ATOM 673 C C . ASN A 1 114 ? -10.246 24.992 -19.099 1.00 35.76 92 ASN A C 1
ATOM 674 O O . ASN A 1 114 ? -9.150 24.983 -19.654 1.00 35.81 92 ASN A O 1
ATOM 679 N N . LYS A 1 115 ? -10.488 25.677 -17.982 1.00 31.05 93 LYS A N 1
ATOM 680 C CA . LYS A 1 115 ? -9.458 26.485 -17.339 1.00 30.20 93 LYS A CA 1
ATOM 681 C C . LYS A 1 115 ? -9.285 26.148 -15.856 1.00 28.80 93 LYS A C 1
ATOM 682 O O . LYS A 1 115 ? -10.219 25.685 -15.187 1.00 29.06 93 LYS A O 1
ATOM 688 N N . VAL A 1 116 ? -8.091 26.386 -15.337 1.00 26.47 94 VAL A N 1
ATOM 689 C CA . VAL A 1 116 ? -7.872 26.174 -13.914 1.00 27.18 94 VAL A CA 1
ATOM 690 C C . VAL A 1 116 ? -8.578 27.282 -13.157 1.00 28.44 94 VAL A C 1
ATOM 691 O O . VAL A 1 116 ? -8.417 28.451 -13.498 1.00 29.12 94 VAL A O 1
ATOM 695 N N . ASN A 1 117 ? -9.383 26.927 -12.156 1.00 28.45 95 ASN A N 1
ATOM 696 C CA . ASN A 1 117 ? -10.028 27.946 -11.333 1.00 33.69 95 ASN A CA 1
ATOM 697 C C . ASN A 1 117 ? -8.968 28.651 -10.508 1.00 30.91 95 ASN A C 1
ATOM 698 O O . ASN A 1 117 ? -8.272 28.017 -9.708 1.00 32.20 95 ASN A O 1
ATOM 703 N N . ARG A 1 118 ? -8.833 29.961 -10.701 1.00 30.02 96 ARG A N 1
ATOM 704 C CA . ARG A 1 118 ? -7.694 30.679 -10.131 1.00 29.94 96 ARG A CA 1
ATOM 705 C C . ARG A 1 118 ? -7.789 30.760 -8.610 1.00 34.41 96 ARG A C 1
ATOM 706 O O . ARG A 1 118 ? -6.774 30.696 -7.912 1.00 31.07 96 ARG A O 1
ATOM 714 N N . GLU A 1 119 ? -9.005 30.905 -8.095 1.00 30.21 97 GLU A N 1
ATOM 715 C CA . GLU A 1 119 ? -9.190 31.025 -6.653 1.00 35.13 97 GLU A CA 1
ATOM 716 C C . GLU A 1 119 ? -8.852 29.704 -5.971 1.00 37.03 97 GLU A C 1
ATOM 717 O O . GLU A 1 119 ? -8.160 29.684 -4.954 1.00 35.37 97 GLU A O 1
ATOM 723 N N . LEU A 1 120 ? -9.306 28.600 -6.548 1.00 30.99 98 LEU A N 1
ATOM 724 C CA . LEU A 1 120 ? -8.969 27.287 -5.995 1.00 26.83 98 LEU A CA 1
ATOM 725 C C . LEU A 1 120 ? -7.490 26.994 -6.169 1.00 30.40 98 LEU A C 1
ATOM 726 O O . LEU A 1 120 ? -6.877 26.349 -5.316 1.00 29.55 98 LEU A O 1
ATOM 731 N N . PHE A 1 121 ? -6.903 27.446 -7.270 1.00 27.08 99 PHE A N 1
ATOM 732 C CA . PHE A 1 121 ? -5.460 27.233 -7.443 1.00 25.76 99 PHE A CA 1
ATOM 733 C C . PHE A 1 121 ? -4.640 27.974 -6.382 1.00 27.60 99 PHE A C 1
ATOM 734 O O . PHE A 1 121 ? -3.595 27.492 -5.949 1.00 30.09 99 PHE A O 1
ATOM 742 N N . ARG A 1 122 ? -5.096 29.155 -5.985 1.00 29.08 100 ARG A N 1
ATOM 743 C CA . ARG A 1 122 ? -4.435 29.887 -4.910 1.00 31.64 100 ARG A CA 1
ATOM 744 C C . ARG A 1 122 ? -4.409 29.032 -3.648 1.00 30.23 100 ARG A C 1
ATOM 745 O O . ARG A 1 122 ? -3.389 28.951 -2.965 1.00 31.99 100 ARG A O 1
ATOM 753 N N . LYS A 1 123 ? -5.530 28.389 -3.342 1.00 30.99 101 LYS A N 1
ATOM 754 C CA . LYS A 1 123 ? -5.610 27.558 -2.140 1.00 28.92 101 LYS A CA 1
ATOM 755 C C . LYS A 1 123 ? -4.701 26.355 -2.266 1.00 29.64 101 LYS A C 1
ATOM 756 O O . LYS A 1 123 ? -4.012 25.986 -1.324 1.00 32.28 101 LYS A O 1
ATOM 762 N N . LEU A 1 124 ? -4.697 25.746 -3.443 1.00 29.82 102 LEU A N 1
ATOM 763 C CA . LEU A 1 124 ? -3.881 24.564 -3.688 1.00 27.42 102 LEU A CA 1
ATOM 764 C C . LEU A 1 124 ? -2.404 24.895 -3.566 1.00 31.35 102 LEU A C 1
ATOM 765 O O . LEU A 1 124 ? -1.639 24.180 -2.926 1.00 33.24 102 LEU A O 1
ATOM 770 N N . ARG A 1 125 ? -2.006 26.010 -4.170 1.00 31.79 103 ARG A N 1
ATOM 771 C CA . ARG A 1 125 ? -0.646 26.499 -4.057 1.00 31.79 103 ARG A CA 1
ATOM 772 C C . ARG A 1 125 ? -0.282 26.775 -2.601 1.00 38.39 103 ARG A C 1
ATOM 773 O O . ARG A 1 125 ? 0.814 26.435 -2.151 1.00 37.45 103 ARG A O 1
ATOM 781 N N . ASP A 1 126 ? -1.199 27.389 -1.855 1.00 32.82 104 ASP A N 1
ATOM 782 C CA . ASP A 1 126 ? -0.950 27.644 -0.432 1.00 35.86 104 ASP A CA 1
ATOM 783 C C . ASP A 1 126 ? -0.750 26.342 0.327 1.00 38.34 104 ASP A C 1
ATOM 784 O O . ASP A 1 126 ? 0.024 26.288 1.286 1.00 37.81 104 ASP A O 1
ATOM 789 N N . GLU A 1 127 ? -1.436 25.290 -0.109 1.00 31.37 105 GLU A N 1
ATOM 790 C CA . GLU A 1 127 ? -1.380 24.021 0.612 1.00 34.26 105 GLU A CA 1
ATOM 791 C C . GLU A 1 127 ? -0.088 23.245 0.332 1.00 40.61 105 GLU A C 1
ATOM 792 O O . GLU A 1 127 ? 0.380 22.486 1.176 1.00 39.56 105 GLU A O 1
ATOM 798 N N . TYR A 1 128 ? 0.488 23.442 -0.847 1.00 32.52 106 TYR A N 1
ATOM 799 C CA . TYR A 1 128 ? 1.603 22.601 -1.290 1.00 36.87 106 TYR A CA 1
ATOM 800 C C . TYR A 1 128 ? 2.928 23.307 -1.565 1.00 34.62 106 TYR A C 1
ATOM 801 O O . TYR A 1 128 ? 3.997 22.720 -1.374 1.00 35.22 106 TYR A O 1
ATOM 810 N N . GLN A 1 129 ? 2.888 24.546 -2.037 1.00 29.40 107 GLN A N 1
ATOM 811 C CA . GLN A 1 129 ? 4.137 25.173 -2.469 1.00 30.88 107 GLN A CA 1
ATOM 812 C C . GLN A 1 129 ? 5.092 25.443 -1.305 1.00 36.28 107 GLN A C 1
ATOM 813 O O . GLN A 1 129 ? 4.697 25.952 -0.248 1.00 32.87 107 GLN A O 1
ATOM 819 N N . GLY A 1 130 ? 6.358 25.090 -1.501 1.00 27.26 108 GLY A N 1
ATOM 820 C CA . GLY A 1 130 ? 7.364 25.320 -0.483 1.00 30.66 108 GLY A CA 1
ATOM 821 C C . GLY A 1 130 ? 7.473 24.194 0.524 1.00 34.16 108 GLY A C 1
ATOM 822 O O . GLY A 1 130 ? 8.373 24.194 1.368 1.00 37.03 108 GLY A O 1
ATOM 823 N N . LYS A 1 131 ? 6.564 23.233 0.443 1.00 29.38 109 LYS A N 1
ATOM 824 C CA . LYS A 1 131 ? 6.511 22.159 1.426 1.00 31.44 109 LYS A CA 1
ATOM 825 C C . LYS A 1 131 ? 7.174 20.863 0.958 1.00 34.00 109 LYS A C 1
ATOM 826 O O . LYS A 1 131 ? 7.234 20.574 -0.236 1.00 32.74 109 LYS A O 1
ATOM 832 N N . ILE A 1 132 ? 7.665 20.094 1.925 1.00 30.34 110 ILE A N 1
ATOM 833 C CA . ILE A 1 132 ? 8.187 18.757 1.664 1.00 28.81 110 ILE A CA 1
ATOM 834 C C . ILE A 1 132 ? 7.065 17.738 1.771 1.00 34.79 110 ILE A C 1
ATOM 835 O O . ILE A 1 132 ? 6.421 17.633 2.804 1.00 34.54 110 ILE A O 1
ATOM 840 N N . ARG A 1 133 ? 6.817 17.023 0.677 1.00 31.70 111 ARG A N 1
ATOM 841 C CA . ARG A 1 133 ? 5.807 15.982 0.612 1.00 36.13 111 ARG A CA 1
ATOM 842 C C . ARG A 1 133 ? 6.455 14.605 0.536 1.00 41.20 111 ARG A C 1
ATOM 843 O O . ARG A 1 133 ? 7.582 14.463 0.055 1.00 32.63 111 ARG A O 1
ATOM 851 N N . THR A 1 134 ? 5.730 13.593 1.002 1.00 31.11 112 THR A N 1
ATOM 852 C CA . THR A 1 134 ? 6.169 12.212 0.880 1.00 32.30 112 THR A CA 1
ATOM 853 C C . THR A 1 134 ? 5.264 11.509 -0.134 1.00 37.61 112 THR A C 1
ATOM 854 O O . THR A 1 134 ? 4.031 11.601 -0.035 1.00 33.85 112 THR A O 1
ATOM 858 N N . GLU A 1 135 ? 5.859 10.863 -1.133 1.00 28.48 113 GLU A N 1
ATOM 859 C CA . GLU A 1 135 ? 5.084 10.000 -2.035 1.00 32.40 113 GLU A CA 1
ATOM 860 C C . GLU A 1 135 ? 5.126 8.593 -1.480 1.00 30.10 113 GLU A C 1
ATOM 861 O O . GLU A 1 135 ? 6.192 7.987 -1.415 1.00 31.97 113 GLU A O 1
ATOM 867 N N . TYR A 1 136 ? 3.976 8.069 -1.061 1.00 30.80 114 TYR A N 1
ATOM 868 C CA . TYR A 1 136 ? 3.938 6.745 -0.437 1.00 25.77 114 TYR A CA 1
ATOM 869 C C . TYR A 1 136 ? 4.178 5.597 -1.423 1.00 32.21 114 TYR A C 1
ATOM 870 O O . TYR A 1 136 ? 4.748 4.568 -1.060 1.00 29.30 114 TYR A O 1
ATOM 879 N N . GLY A 1 137 ? 3.728 5.760 -2.660 1.00 31.52 115 GLY A N 1
ATOM 880 C CA . GLY A 1 137 ? 3.918 4.707 -3.647 1.00 32.60 115 GLY A CA 1
ATOM 881 C C . GLY A 1 137 ? 5.329 4.768 -4.198 1.00 33.25 115 GLY A C 1
ATOM 882 O O . GLY A 1 137 ? 6.082 5.668 -3.842 1.00 29.13 115 GLY A O 1
ATOM 883 N N . TYR A 1 138 ? 5.710 3.811 -5.035 1.00 29.57 116 TYR A N 1
ATOM 884 C CA . TYR A 1 138 ? 6.948 3.959 -5.791 1.00 26.33 116 TYR A CA 1
ATOM 885 C C . TYR A 1 138 ? 6.748 5.091 -6.783 1.00 34.02 116 TYR A C 1
ATOM 886 O O . TYR A 1 138 ? 5.619 5.391 -7.193 1.00 30.29 116 TYR A O 1
ATOM 895 N N . LEU A 1 139 ? 7.834 5.716 -7.195 1.00 29.44 117 LEU A N 1
ATOM 896 C CA . LEU A 1 139 ? 7.697 6.944 -7.967 1.00 29.91 117 LEU A CA 1
ATOM 897 C C . LEU A 1 139 ? 8.309 6.753 -9.343 1.00 30.84 117 LEU A C 1
ATOM 898 O O . LEU A 1 139 ? 9.532 6.858 -9.505 1.00 32.49 117 LEU A O 1
ATOM 903 N N . SER A 1 140 ? 7.458 6.421 -10.319 1.00 28.32 118 SER A N 1
ATOM 904 C CA . SER A 1 140 ? 7.884 6.191 -11.696 1.00 29.38 118 SER A CA 1
ATOM 905 C C . SER A 1 140 ? 7.993 7.509 -12.434 1.00 36.63 118 SER A C 1
ATOM 906 O O . SER A 1 140 ? 7.080 8.327 -12.364 1.00 31.82 118 SER A O 1
ATOM 909 N N . THR A 1 141 ? 9.092 7.723 -13.154 1.00 29.81 119 THR A N 1
ATOM 910 C CA . THR A 1 141 ? 9.271 9.001 -13.847 1.00 28.70 119 THR A CA 1
ATOM 911 C C . THR A 1 141 ? 9.843 8.800 -15.234 1.00 34.13 119 THR A C 1
ATOM 912 O O . THR A 1 141 ? 10.430 7.750 -15.529 1.00 32.53 119 THR A O 1
ATOM 916 N N . SER A 1 142 ? 9.658 9.794 -16.102 1.00 31.18 120 SER A N 1
ATOM 917 C CA . SER A 1 142 ? 10.154 9.684 -17.460 1.00 34.50 120 SER A CA 1
ATOM 918 C C . SER A 1 142 ? 11.293 10.669 -17.689 1.00 31.88 120 SER A C 1
ATOM 919 O O . SER A 1 142 ? 11.427 11.668 -16.985 1.00 33.25 120 SER A O 1
ATOM 922 N N . ILE A 1 143 ? 12.125 10.369 -18.670 1.00 35.78 121 ILE A N 1
ATOM 923 C CA . ILE A 1 143 ? 13.212 11.253 -19.034 1.00 39.10 121 ILE A CA 1
ATOM 924 C C . ILE A 1 143 ? 12.919 11.883 -20.388 1.00 40.35 121 ILE A C 1
ATOM 925 O O . ILE A 1 143 ? 12.545 11.188 -21.341 1.00 38.90 121 ILE A O 1
ATOM 930 N N . VAL A 1 144 ? 13.087 13.196 -20.482 1.00 37.19 122 VAL A N 1
ATOM 931 C CA . VAL A 1 144 ? 12.902 13.866 -21.760 1.00 35.49 122 VAL A CA 1
ATOM 932 C C . VAL A 1 144 ? 14.048 13.580 -22.734 1.00 42.07 122 VAL A C 1
ATOM 933 O O . VAL A 1 144 ? 15.218 13.836 -22.442 1.00 46.75 122 VAL A O 1
ATOM 937 N N . SER A 1 145 ? 13.709 13.026 -23.890 1.00 46.23 123 SER A N 1
ATOM 938 C CA . SER A 1 145 ? 14.650 12.972 -24.990 1.00 49.19 123 SER A CA 1
ATOM 939 C C . SER A 1 145 ? 14.245 14.027 -26.004 1.00 50.32 123 SER A C 1
ATOM 940 O O . SER A 1 145 ? 14.696 15.166 -25.960 1.00 57.39 123 SER A O 1
ATOM 943 N N . ASN A 1 146 ? 13.353 13.614 -26.892 1.00 45.49 124 ASN A N 1
ATOM 944 C CA . ASN A 1 146 ? 12.834 14.398 -27.994 1.00 50.42 124 ASN A CA 1
ATOM 945 C C . ASN A 1 146 ? 11.591 15.170 -27.563 1.00 44.93 124 ASN A C 1
ATOM 946 O O . ASN A 1 146 ? 11.316 16.295 -28.012 1.00 42.16 124 ASN A O 1
ATOM 951 N N . GLN A 1 147 ? 10.830 14.530 -26.689 1.00 37.53 125 GLN A N 1
ATOM 952 C CA . GLN A 1 147 ? 9.491 14.983 -26.365 1.00 40.89 125 GLN A CA 1
ATOM 953 C C . GLN A 1 147 ? 9.226 14.899 -24.886 1.00 37.71 125 GLN A C 1
ATOM 954 O O . GLN A 1 147 ? 9.817 14.089 -24.175 1.00 35.96 125 GLN A O 1
ATOM 960 N N . GLN A 1 148 ? 8.307 15.737 -24.433 1.00 30.05 126 GLN A N 1
ATOM 961 C CA . GLN A 1 148 ? 7.763 15.636 -23.093 1.00 27.10 126 GLN A CA 1
ATOM 962 C C . GLN A 1 148 ? 6.256 15.477 -23.235 1.00 38.74 126 GLN A C 1
ATOM 963 O O . GLN A 1 148 ? 5.581 16.362 -23.775 1.00 34.76 126 GLN A O 1
ATOM 969 N N . PHE A 1 149 ? 5.724 14.344 -22.790 1.00 34.23 127 PHE A N 1
ATOM 970 C CA . PHE A 1 149 ? 4.297 14.073 -22.957 1.00 29.27 127 PHE A CA 1
ATOM 971 C C . PHE A 1 149 ? 3.516 14.655 -21.787 1.00 31.59 127 PHE A C 1
ATOM 972 O O . PHE A 1 149 ? 3.524 14.106 -20.691 1.00 30.90 127 PHE A O 1
ATOM 980 N N . ALA A 1 150 ? 2.842 15.770 -22.034 1.00 29.97 128 ALA A N 1
ATOM 981 C CA . ALA A 1 150 ? 2.206 16.536 -20.961 1.00 26.65 128 ALA A CA 1
ATOM 982 C C . ALA A 1 150 ? 0.727 16.783 -21.245 1.00 30.08 128 ALA A C 1
ATOM 983 O O . ALA A 1 150 ? 0.219 17.880 -21.001 1.00 30.12 128 ALA A O 1
ATOM 985 N N A MET A 1 151 ? 0.037 15.770 -21.764 0.52 28.16 129 MET A N 1
ATOM 986 N N B MET A 1 151 ? 0.050 15.762 -21.765 0.48 28.13 129 MET A N 1
ATOM 987 C CA A MET A 1 151 ? -1.390 15.901 -22.057 0.52 27.46 129 MET A CA 1
ATOM 988 C CA B MET A 1 151 ? -1.374 15.856 -22.059 0.48 27.85 129 MET A CA 1
ATOM 989 C C A MET A 1 151 ? -2.236 15.787 -20.787 0.52 30.04 129 MET A C 1
ATOM 990 C C B MET A 1 151 ? -2.191 15.854 -20.766 0.48 29.97 129 MET A C 1
ATOM 991 O O A MET A 1 151 ? -3.368 16.264 -20.751 0.52 29.46 129 MET A O 1
ATOM 992 O O B MET A 1 151 ? -3.252 16.473 -20.692 0.48 29.21 129 MET A O 1
ATOM 1001 N N . ARG A 1 152 ? -1.694 15.157 -19.746 1.00 26.66 130 ARG A N 1
ATOM 1002 C CA . ARG A 1 152 ? -2.409 15.083 -18.468 1.00 27.66 130 ARG A CA 1
ATOM 1003 C C . ARG A 1 152 ? -2.440 16.475 -17.825 1.00 24.89 130 ARG A C 1
ATOM 1004 O O . ARG A 1 152 ? -1.594 17.314 -18.106 1.00 23.78 130 ARG A O 1
ATOM 1012 N N . PRO A 1 153 ? -3.445 16.741 -16.986 1.00 22.89 131 PRO A N 1
ATOM 1013 C CA . PRO A 1 153 ? -3.594 18.120 -16.502 1.00 20.55 131 PRO A CA 1
ATOM 1014 C C . PRO A 1 153 ? -2.506 18.557 -15.549 1.00 26.64 131 PRO A C 1
ATOM 1015 O O . PRO A 1 153 ? -2.258 19.756 -15.421 1.00 25.04 131 PRO A O 1
ATOM 1019 N N . VAL A 1 154 ? -1.879 17.602 -14.875 1.00 25.52 132 VAL A N 1
ATOM 1020 C CA . VAL A 1 154 ? -0.774 17.922 -13.990 1.00 23.41 132 VAL A CA 1
ATOM 1021 C C . VAL A 1 154 ? 0.514 17.420 -14.603 1.00 24.56 132 VAL A C 1
ATOM 1022 O O . VAL A 1 154 ? 0.571 16.307 -15.138 1.00 22.61 132 VAL A O 1
ATOM 1026 N N . LEU A 1 155 ? 1.546 18.246 -14.508 1.00 22.51 133 LEU A N 1
ATOM 1027 C CA . LEU A 1 155 ? 2.864 17.881 -15.001 1.00 25.26 133 LEU A CA 1
ATOM 1028 C C . LEU A 1 155 ? 3.851 18.225 -13.917 1.00 26.03 133 LEU A C 1
ATOM 1029 O O . LEU A 1 155 ? 3.947 19.389 -13.516 1.00 24.97 133 LEU A O 1
ATOM 1034 N N . THR A 1 156 ? 4.555 17.218 -13.406 1.00 26.61 134 THR A N 1
ATOM 1035 C CA . THR A 1 156 ? 5.543 17.442 -12.342 1.00 21.26 134 THR A CA 1
ATOM 1036 C C . THR A 1 156 ? 6.944 17.205 -12.898 1.00 23.76 134 THR A C 1
ATOM 1037 O O . THR A 1 156 ? 7.181 16.201 -13.562 1.00 25.15 134 THR A O 1
ATOM 1041 N N . THR A 1 157 ? 7.858 18.137 -12.684 1.00 23.59 135 THR A N 1
ATOM 1042 C CA . THR A 1 157 ? 9.248 17.853 -13.039 1.00 25.32 135 THR A CA 1
ATOM 1043 C C . THR A 1 157 ? 9.993 17.774 -11.724 1.00 32.63 135 THR A C 1
ATOM 1044 O O . THR A 1 157 ? 9.722 18.561 -10.817 1.00 32.64 135 THR A O 1
ATOM 1048 N N . LEU A 1 158 ? 10.907 16.809 -11.614 1.00 29.61 136 LEU A N 1
ATOM 1049 C CA . LEU A 1 158 ? 11.688 16.615 -10.398 1.00 24.78 136 LEU A CA 1
ATOM 1050 C C . LEU A 1 158 ? 13.177 16.635 -10.668 1.00 27.40 136 LEU A C 1
ATOM 1051 O O . LEU A 1 158 ? 13.654 15.992 -11.608 1.00 27.97 136 LEU A O 1
ATOM 1056 N N . LYS A 1 159 ? 13.899 17.375 -9.837 1.00 24.64 137 LYS A N 1
ATOM 1057 C CA . LYS A 1 159 ? 15.360 17.289 -9.805 1.00 26.54 137 LYS A CA 1
ATOM 1058 C C . LYS A 1 159 ? 15.751 16.150 -8.854 1.00 27.88 137 LYS A C 1
ATOM 1059 O O . LYS A 1 159 ? 15.430 16.190 -7.668 1.00 31.19 137 LYS A O 1
ATOM 1065 N N . VAL A 1 160 ? 16.411 15.129 -9.383 1.00 30.46 138 VAL A N 1
ATOM 1066 C CA . VAL A 1 160 ? 16.808 13.986 -8.566 1.00 29.98 138 VAL A CA 1
ATOM 1067 C C . VAL A 1 160 ? 18.312 14.051 -8.331 1.00 35.00 138 VAL A C 1
ATOM 1068 O O . VAL A 1 160 ? 19.081 13.975 -9.281 1.00 32.58 138 VAL A O 1
ATOM 1072 N N . PRO A 1 161 ? 18.733 14.177 -7.059 1.00 36.62 139 PRO A N 1
ATOM 1073 C CA . PRO A 1 161 ? 20.137 14.492 -6.769 1.00 37.35 139 PRO A CA 1
ATOM 1074 C C . PRO A 1 161 ? 21.094 1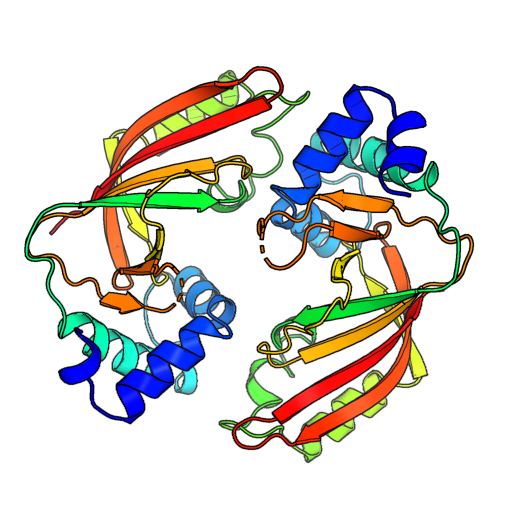3.335 -7.031 1.00 36.49 139 PRO A C 1
ATOM 1075 O O . PRO A 1 161 ? 20.733 12.162 -6.906 1.00 37.66 139 PRO A O 1
ATOM 1079 N N . LYS A 1 162 ? 22.318 13.684 -7.405 1.00 38.64 140 LYS A N 1
ATOM 1080 C CA . LYS A 1 162 ? 23.422 12.745 -7.384 1.00 38.22 140 LYS A CA 1
ATOM 1081 C C . LYS A 1 162 ? 23.428 11.961 -6.078 1.00 44.47 140 LYS A C 1
ATOM 1082 O O . LYS A 1 162 ? 23.297 12.545 -4.996 1.00 43.08 140 LYS A O 1
ATOM 1088 N N . GLY A 1 163 ? 23.547 10.640 -6.179 1.00 38.35 141 GLY A N 1
ATOM 1089 C CA . GLY A 1 163 ? 23.678 9.804 -5.002 1.00 43.69 141 GLY A CA 1
ATOM 1090 C C . GLY A 1 163 ? 22.363 9.172 -4.583 1.00 46.48 141 GLY A C 1
ATOM 1091 O O . GLY A 1 163 ? 22.332 8.278 -3.740 1.00 46.63 141 GLY A O 1
ATOM 1092 N N . ALA A 1 164 ? 21.270 9.632 -5.181 1.00 39.80 142 ALA A N 1
ATOM 1093 C CA . ALA A 1 164 ? 19.955 9.089 -4.881 1.00 39.19 142 ALA A CA 1
ATOM 1094 C C . ALA A 1 164 ? 19.822 7.642 -5.366 1.00 43.52 142 ALA A C 1
ATOM 1095 O O . ALA A 1 164 ? 20.319 7.288 -6.437 1.00 40.56 142 ALA A O 1
ATOM 1097 N N . HIS A 1 165 ? 19.165 6.805 -4.567 1.00 45.22 143 HIS A N 1
ATOM 1098 C CA . HIS A 1 165 ? 18.733 5.502 -5.048 1.00 44.86 143 HIS A CA 1
ATOM 1099 C C . HIS A 1 165 ? 17.647 5.730 -6.093 1.00 41.54 143 HIS A C 1
ATOM 1100 O O . HIS A 1 165 ? 16.692 6.474 -5.859 1.00 40.08 143 HIS A O 1
ATOM 1107 N N . ALA A 1 166 ? 17.805 5.092 -7.240 1.00 46.41 144 ALA A N 1
ATOM 1108 C CA . ALA A 1 166 ? 16.856 5.208 -8.338 1.00 50.10 144 ALA A CA 1
ATOM 1109 C C . ALA A 1 166 ? 17.292 4.242 -9.413 1.00 55.07 144 ALA A C 1
ATOM 1110 O O . ALA A 1 166 ? 18.455 4.257 -9.815 1.00 64.74 144 ALA A O 1
ATOM 1112 N N . GLY A 1 167 ? 16.377 3.386 -9.857 1.00 51.03 145 GLY A N 1
ATOM 1113 C CA . GLY A 1 167 ? 16.700 2.376 -10.849 1.00 55.79 145 GLY A CA 1
ATOM 1114 C C . GLY A 1 167 ? 16.094 2.660 -12.211 1.00 53.01 145 GLY A C 1
ATOM 1115 O O . GLY A 1 167 ? 14.965 3.128 -12.308 1.00 41.93 145 GLY A O 1
ATOM 1116 N N . TYR A 1 168 ? 16.851 2.381 -13.267 1.00 63.94 146 TYR A N 1
ATOM 1117 C CA . TYR A 1 168 ? 16.344 2.514 -14.633 1.00 67.00 146 TYR A CA 1
ATOM 1118 C C . TYR A 1 168 ? 15.646 1.228 -15.061 1.00 65.83 146 TYR A C 1
ATOM 1119 O O . TYR A 1 168 ? 16.236 0.152 -14.992 1.00 68.96 146 TYR A O 1
ATOM 1128 N N . VAL A 1 169 ? 14.392 1.335 -15.493 1.00 62.54 147 VAL A N 1
ATOM 1129 C CA . VAL A 1 169 ? 13.637 0.166 -15.944 1.00 66.49 147 VAL A CA 1
ATOM 1130 C C . VAL A 1 169 ? 12.959 0.353 -17.307 1.00 74.90 147 VAL A C 1
ATOM 1131 O O . VAL A 1 169 ? 12.893 1.461 -17.839 1.00 67.86 147 VAL A O 1
ATOM 1135 N N . ASP A 1 170 ? 12.433 -0.739 -17.855 1.00 82.94 148 ASP A N 1
ATOM 1136 C CA . ASP A 1 170 ? 11.764 -0.695 -19.151 1.00 90.45 148 ASP A CA 1
ATOM 1137 C C . ASP A 1 170 ? 10.351 -0.126 -19.038 1.00 89.82 148 ASP A C 1
ATOM 1138 O O . ASP A 1 170 ? 9.569 -0.186 -19.990 1.00 89.10 148 ASP A O 1
ATOM 1143 N N . GLN A 1 178 ? 13.452 3.097 -24.598 1.00 103.54 156 GLN A N 1
ATOM 1144 C CA . GLN A 1 178 ? 12.554 3.972 -23.853 1.00 100.88 156 GLN A CA 1
ATOM 1145 C C . GLN A 1 178 ? 12.420 3.504 -22.406 1.00 94.27 156 GLN A C 1
ATOM 1146 O O . GLN A 1 178 ? 11.588 2.654 -22.087 1.00 96.98 156 GLN A O 1
ATOM 1152 N N . TYR A 1 179 ? 13.240 4.069 -21.530 1.00 82.26 157 TYR A N 1
ATOM 1153 C CA . TYR A 1 179 ? 13.298 3.605 -20.154 1.00 72.73 157 TYR A CA 1
ATOM 1154 C C . TYR A 1 179 ? 12.839 4.663 -19.154 1.00 62.52 157 TYR A C 1
ATOM 1155 O O . TYR A 1 179 ? 12.995 5.866 -19.373 1.00 58.99 157 TYR A O 1
ATOM 1164 N N . GLU A 1 180 ? 12.250 4.199 -18.058 1.00 47.65 158 GLU A N 1
ATOM 1165 C CA . GLU A 1 180 ? 11.788 5.096 -17.019 1.00 44.40 158 GLU A CA 1
ATOM 1166 C C . GLU A 1 180 ? 12.696 4.973 -15.805 1.00 39.37 158 GLU A C 1
ATOM 1167 O O . GLU A 1 180 ? 13.341 3.952 -15.596 1.00 51.24 158 GLU A O 1
ATOM 1173 N N . LEU A 1 181 ? 12.764 6.041 -15.031 1.00 30.19 159 LEU A N 1
ATOM 1174 C CA . LEU A 1 181 ? 13.495 6.029 -13.778 1.00 31.53 159 LEU A CA 1
ATOM 1175 C C . LEU A 1 181 ? 12.533 5.713 -12.649 1.00 40.63 159 LEU A C 1
ATOM 1176 O O . LEU A 1 181 ? 11.540 6.413 -12.461 1.00 37.58 159 LEU A O 1
ATOM 1181 N N . LEU A 1 182 ? 12.832 4.662 -11.896 1.00 38.63 160 LEU A N 1
ATOM 1182 C CA . LEU A 1 182 ? 12.011 4.275 -10.755 1.00 34.81 160 LEU A CA 1
ATOM 1183 C C . LEU A 1 182 ? 12.669 4.673 -9.440 1.00 35.51 160 LEU A C 1
ATOM 1184 O O . LEU A 1 182 ? 13.778 4.223 -9.116 1.00 31.36 160 LEU A O 1
ATOM 1189 N N . LEU A 1 183 ? 11.988 5.530 -8.693 1.00 30.69 161 LEU A N 1
ATOM 1190 C CA . LEU A 1 183 ? 12.482 5.982 -7.398 1.00 26.98 161 LEU A CA 1
ATOM 1191 C C . LEU A 1 183 ? 11.834 5.164 -6.294 1.00 35.31 161 LEU A C 1
ATOM 1192 O O . LEU A 1 183 ? 10.739 4.623 -6.485 1.00 33.33 161 LEU A O 1
ATOM 1197 N N . PRO A 1 184 ? 12.515 5.054 -5.145 1.00 34.49 162 PRO A N 1
ATOM 1198 C CA . PRO A 1 184 ? 12.001 4.239 -4.044 1.00 30.46 162 PRO A CA 1
ATOM 1199 C C . PRO A 1 184 ? 10.680 4.788 -3.538 1.00 31.92 162 PRO A C 1
ATOM 1200 O O . PRO A 1 184 ? 10.378 5.972 -3.735 1.00 30.63 162 PRO A O 1
ATOM 1204 N N . ARG A 1 185 ? 9.897 3.937 -2.895 1.00 27.46 163 ARG A N 1
ATOM 1205 C CA . ARG A 1 185 ? 8.720 4.430 -2.200 1.00 32.63 163 ARG A CA 1
ATOM 1206 C C . ARG A 1 185 ? 9.138 5.346 -1.045 1.00 32.88 163 ARG A C 1
ATOM 1207 O O . ARG A 1 185 ? 10.289 5.332 -0.598 1.00 30.50 163 ARG A O 1
ATOM 1215 N N . ASN A 1 186 ? 8.186 6.127 -0.560 1.00 31.06 164 ASN A N 1
ATOM 1216 C CA . ASN A 1 186 ? 8.430 7.098 0.506 1.00 30.91 164 ASN A CA 1
ATOM 1217 C C . ASN A 1 186 ? 9.491 8.122 0.119 1.00 33.41 164 ASN A C 1
ATOM 1218 O O . ASN A 1 186 ? 10.153 8.689 0.977 1.00 32.48 164 ASN A O 1
ATOM 1223 N N . THR A 1 187 ? 9.651 8.356 -1.176 1.00 27.64 165 THR A N 1
ATOM 1224 C CA . THR A 1 187 ? 10.495 9.463 -1.624 1.00 30.65 165 THR A CA 1
ATOM 1225 C C . THR A 1 187 ? 9.946 10.793 -1.108 1.00 34.73 165 THR A C 1
ATOM 1226 O O . THR A 1 187 ? 8.750 11.069 -1.214 1.00 32.83 165 THR A O 1
ATOM 1230 N N . LYS A 1 188 ? 10.818 11.605 -0.520 1.00 27.97 166 LYS A N 1
ATOM 1231 C CA . LYS A 1 188 ? 10.416 12.944 -0.105 1.00 30.07 166 LYS A CA 1
ATOM 1232 C C . LYS A 1 188 ? 10.829 13.974 -1.138 1.00 26.07 166 LYS A C 1
ATOM 1233 O O . LYS A 1 188 ? 11.955 13.922 -1.650 1.00 29.14 166 LYS A O 1
ATOM 1239 N N . TYR A 1 189 ? 9.954 14.923 -1.454 1.00 25.26 167 TYR A N 1
ATOM 1240 C CA . TYR A 1 189 ? 10.377 15.996 -2.337 1.00 25.65 167 TYR A CA 1
ATOM 1241 C C . TYR A 1 189 ? 9.826 17.345 -1.876 1.00 28.46 167 TYR A C 1
ATOM 1242 O O . TYR A 1 189 ? 8.746 17.427 -1.301 1.00 31.18 167 TYR A O 1
ATOM 1251 N N . LYS A 1 190 ? 10.606 18.392 -2.100 1.00 27.20 168 LYS A N 1
ATOM 1252 C CA . LYS A 1 190 ? 10.169 19.745 -1.786 1.00 24.12 168 LYS A CA 1
ATOM 1253 C C . LYS A 1 190 ? 9.518 20.323 -3.022 1.00 28.52 168 LYS A C 1
ATOM 1254 O O . LYS A 1 190 ? 10.101 20.309 -4.091 1.00 27.53 168 LYS A O 1
ATOM 1260 N N . ILE A 1 191 ? 8.305 20.832 -2.896 1.00 28.25 169 ILE A N 1
ATOM 1261 C CA . ILE A 1 191 ? 7.725 21.518 -4.033 1.00 26.23 169 ILE A CA 1
ATOM 1262 C C . ILE A 1 191 ? 8.283 22.937 -4.098 1.00 27.52 169 ILE A C 1
ATOM 1263 O O . ILE A 1 191 ? 8.073 23.740 -3.190 1.00 37.36 169 ILE A O 1
ATOM 1268 N N . ASP A 1 192 ? 9.045 23.230 -5.149 1.00 25.68 170 ASP A N 1
ATOM 1269 C CA . ASP A 1 192 ? 9.746 24.508 -5.227 1.00 29.60 170 ASP A CA 1
ATOM 1270 C C . ASP A 1 192 ? 8.840 25.588 -5.785 1.00 36.45 170 ASP A C 1
ATOM 1271 O O . ASP A 1 192 ? 8.865 26.740 -5.343 1.00 29.48 170 ASP A O 1
ATOM 1276 N N . LYS A 1 193 ? 8.029 25.211 -6.764 1.00 30.01 171 LYS A N 1
ATOM 1277 C CA . LYS A 1 193 ? 7.215 26.186 -7.471 1.00 25.00 171 LYS A CA 1
ATOM 1278 C C . LYS A 1 193 ? 6.006 25.473 -8.045 1.00 27.50 171 LYS A C 1
ATOM 1279 O O . LYS A 1 193 ? 6.100 24.307 -8.414 1.00 28.20 171 LYS A O 1
ATOM 1285 N N . MET A 1 194 ? 4.865 26.155 -8.077 1.00 29.19 172 MET A N 1
ATOM 1286 C CA . MET A 1 194 ? 3.674 25.619 -8.711 1.00 26.70 172 MET A CA 1
ATOM 1287 C C . MET A 1 194 ? 3.025 26.725 -9.481 1.00 24.91 172 MET A C 1
ATOM 1288 O O . MET A 1 194 ? 2.854 27.830 -8.946 1.00 27.50 172 MET A O 1
ATOM 1293 N N . TYR A 1 195 ? 2.660 26.461 -10.725 1.00 24.77 173 TYR A N 1
ATOM 1294 C CA . TYR A 1 195 ? 2.001 27.514 -11.483 1.00 24.03 173 TYR A CA 1
ATOM 1295 C C . TYR A 1 195 ? 1.185 26.925 -12.592 1.00 22.98 173 TYR A C 1
ATOM 1296 O O . TYR A 1 195 ? 1.258 25.731 -12.856 1.00 25.30 173 TYR A O 1
ATOM 1305 N N . ILE A 1 196 ? 0.377 27.777 -13.210 1.00 23.30 174 ILE A N 1
ATOM 1306 C CA . ILE A 1 196 ? -0.481 27.385 -14.324 1.00 22.33 174 ILE A CA 1
ATOM 1307 C C . ILE A 1 196 ? 0.199 27.730 -15.637 1.00 26.10 174 ILE A C 1
ATOM 1308 O O . ILE A 1 196 ? 0.528 28.891 -15.862 1.00 25.76 174 ILE A O 1
ATOM 1313 N N . ILE A 1 197 ? 0.401 26.741 -16.501 1.00 24.55 175 ILE A N 1
ATOM 1314 C CA . ILE A 1 197 ? 0.902 27.005 -17.846 1.00 23.72 175 ILE A CA 1
ATOM 1315 C C . ILE A 1 197 ? -0.289 27.181 -18.766 1.00 27.00 175 ILE A C 1
ATOM 1316 O O . ILE A 1 197 ? -1.121 26.276 -18.889 1.00 26.26 175 ILE A O 1
ATOM 1321 N N . VAL A 1 198 ? -0.386 28.351 -19.389 1.00 24.27 176 VAL A N 1
ATOM 1322 C CA . VAL A 1 198 ? -1.501 28.634 -20.289 1.00 30.28 176 VAL A CA 1
ATOM 1323 C C . VAL A 1 198 ? -1.071 28.242 -21.699 1.00 32.00 176 VAL A C 1
ATOM 1324 O O . VAL A 1 198 ? -0.197 28.878 -22.289 1.00 30.64 176 VAL A O 1
ATOM 1328 N N . ASN A 1 199 ? -1.665 27.172 -22.223 1.00 30.66 177 ASN A N 1
ATOM 1329 C CA . ASN A 1 199 ? -1.407 26.737 -23.593 1.00 28.94 177 ASN A CA 1
ATOM 1330 C C . ASN A 1 199 ? -2.454 27.275 -24.551 1.00 32.17 177 ASN A C 1
ATOM 1331 O O . ASN A 1 199 ? -3.431 27.844 -24.117 1.00 31.42 177 ASN A O 1
ATOM 1336 N N . LYS A 1 200 ? -2.252 27.071 -25.850 1.00 34.22 178 LYS A N 1
ATOM 1337 C CA . LYS A 1 200 ? -3.218 27.475 -26.881 1.00 36.25 178 LYS A CA 1
ATOM 1338 C C . LYS A 1 200 ? -4.644 27.034 -26.596 1.00 39.42 178 LYS A C 1
ATOM 1339 O 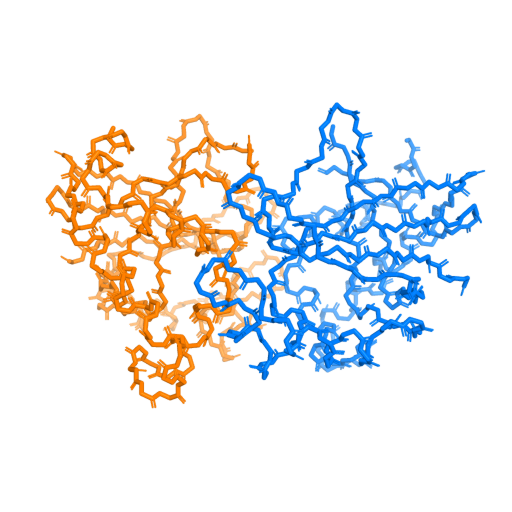O . LYS A 1 200 ? -5.584 27.788 -26.817 1.00 41.30 178 LYS A O 1
ATOM 1345 N N . GLY A 1 201 ? -4.798 25.797 -26.133 1.00 36.42 179 GLY A N 1
ATOM 1346 C CA . GLY A 1 201 ? -6.114 25.190 -26.048 1.00 42.70 179 GLY A CA 1
ATOM 1347 C C . GLY A 1 201 ? -6.381 24.468 -24.745 1.00 43.65 179 GLY A C 1
ATOM 1348 O O . GLY A 1 201 ? -7.322 23.675 -24.642 1.00 36.09 179 GLY A O 1
ATOM 1349 N N . SER A 1 202 ? -5.554 24.741 -23.742 1.00 31.35 180 SER A N 1
ATOM 1350 C CA . SER A 1 202 ? -5.679 24.062 -22.464 1.00 30.50 180 SER A CA 1
ATOM 1351 C C . SER A 1 202 ? -4.839 24.791 -21.441 1.00 28.06 180 SER A C 1
ATOM 1352 O O . SER A 1 202 ? -4.051 25.670 -21.798 1.00 28.46 180 SER A O 1
ATOM 1355 N N . GLU A 1 203 ? -5.007 24.417 -20.179 1.00 26.35 181 GLU A N 1
ATOM 1356 C CA . GLU A 1 203 ? -4.125 24.883 -19.109 1.00 27.95 181 GLU A CA 1
ATOM 1357 C C . GLU A 1 203 ? -3.581 23.690 -18.322 1.00 30.67 181 GLU A C 1
ATOM 1358 O O . GLU A 1 203 ? -4.299 22.733 -18.043 1.00 32.27 181 GLU A O 1
ATOM 1364 N N . THR A 1 204 ? -2.303 23.764 -17.974 1.00 26.65 182 THR A N 1
ATOM 1365 C CA . THR A 1 204 ? -1.610 22.684 -17.295 1.00 28.74 182 THR A CA 1
ATOM 1366 C C . THR A 1 204 ? -1.161 23.138 -15.916 1.00 28.69 182 THR A C 1
ATOM 1367 O O . THR A 1 204 ? -0.617 24.234 -15.773 1.00 26.90 182 THR A O 1
ATOM 1371 N N . ILE A 1 205 ? -1.390 22.318 -14.892 1.00 22.15 183 ILE A N 1
ATOM 1372 C CA . ILE A 1 205 ? -0.862 22.644 -13.581 1.00 21.24 183 ILE A CA 1
ATOM 1373 C C . ILE A 1 205 ? 0.572 22.129 -13.493 1.00 26.50 183 ILE A C 1
ATOM 1374 O O . ILE A 1 205 ? 0.800 20.934 -13.587 1.00 25.83 183 ILE A O 1
ATOM 1379 N N . LYS A 1 206 ? 1.530 23.032 -13.310 1.00 24.30 184 LYS A N 1
ATOM 1380 C CA . LYS A 1 206 ? 2.935 22.654 -13.346 1.00 20.88 184 LYS A CA 1
ATOM 1381 C C . LYS A 1 206 ? 3.460 22.642 -11.925 1.00 23.04 184 LYS A C 1
ATOM 1382 O O . LYS A 1 206 ? 3.241 23.602 -11.173 1.00 25.28 184 LYS A O 1
ATOM 1388 N N . ILE A 1 207 ? 4.119 21.545 -11.559 1.00 21.56 185 ILE A N 1
ATOM 1389 C CA . ILE A 1 207 ? 4.744 21.397 -10.249 1.00 25.47 185 ILE A CA 1
ATOM 1390 C C . ILE A 1 207 ? 6.228 21.147 -10.463 1.00 26.29 185 ILE A C 1
ATOM 1391 O O . ILE A 1 207 ? 6.602 20.248 -11.211 1.00 25.81 185 ILE A O 1
ATOM 1396 N N . GLU A 1 208 ? 7.072 21.954 -9.829 1.00 23.39 186 GLU A N 1
ATOM 1397 C CA . GLU A 1 208 ? 8.519 21.802 -9.962 1.00 21.44 186 GLU A CA 1
ATOM 1398 C C . GLU A 1 208 ? 9.048 21.445 -8.593 1.00 23.48 186 GLU A C 1
ATOM 1399 O O . GLU A 1 208 ? 8.793 22.176 -7.624 1.00 28.44 186 GLU A O 1
ATOM 1405 N N . ALA A 1 209 ? 9.734 20.312 -8.506 1.00 23.83 187 ALA A N 1
ATOM 1406 C CA . ALA A 1 209 ? 10.104 19.737 -7.215 1.00 25.26 187 ALA A CA 1
ATOM 1407 C C . ALA A 1 209 ? 11.544 19.247 -7.184 1.00 27.97 187 ALA A C 1
ATOM 1408 O O . ALA A 1 209 ? 12.140 18.982 -8.220 1.00 26.80 187 ALA A O 1
ATOM 1410 N N . THR A 1 210 ? 12.095 19.133 -5.978 1.00 25.30 188 THR A N 1
ATOM 1411 C CA . THR A 1 210 ? 13.450 18.626 -5.790 1.00 26.79 188 THR A CA 1
ATOM 1412 C C . THR A 1 210 ? 13.405 17.468 -4.810 1.00 26.80 188 THR A C 1
ATOM 1413 O O . THR A 1 210 ? 12.928 17.624 -3.673 1.00 26.72 188 THR A O 1
ATOM 1417 N N . VAL A 1 211 ? 13.885 16.307 -5.241 1.00 25.14 189 VAL A N 1
ATOM 1418 C CA . VAL A 1 211 ? 13.912 15.136 -4.371 1.00 22.36 189 VAL A CA 1
ATOM 1419 C C . VAL A 1 211 ? 14.893 15.374 -3.228 1.00 29.74 189 VAL A C 1
ATOM 1420 O O . VAL A 1 211 ? 16.023 15.855 -3.453 1.00 27.15 189 VAL A O 1
ATOM 1424 N N . GLN A 1 212 ? 14.462 15.062 -2.005 1.00 25.13 190 GLN A N 1
ATOM 1425 C CA . GLN A 1 212 ? 15.332 15.227 -0.818 1.00 28.06 190 GLN A CA 1
ATOM 1426 C C . GLN A 1 212 ? 16.206 13.998 -0.560 1.00 36.06 190 GLN A C 1
ATOM 1427 O O . GLN A 1 212 ? 15.890 12.889 -1.002 1.00 32.59 190 GLN A O 1
ATOM 1433 N N . PRO A 1 213 ? 17.310 14.182 0.181 1.00 32.53 191 PRO A N 1
ATOM 1434 C CA . PRO A 1 213 ? 18.124 13.025 0.583 1.00 31.17 191 PRO A CA 1
ATOM 1435 C C . PRO A 1 213 ? 17.412 12.090 1.569 1.00 42.34 191 PRO A C 1
ATOM 1436 O O . PRO A 1 213 ? 16.493 12.547 2.265 1.00 46.73 191 PRO A O 1
ATOM 1440 N N . GLU B 1 28 ? -13.257 7.544 -38.615 1.00 56.93 6 GLU O N 1
ATOM 1441 C CA . GLU B 1 28 ? -14.438 7.659 -37.759 1.00 64.86 6 GLU O CA 1
ATOM 1442 C C . GLU B 1 28 ? -14.205 8.600 -36.571 1.00 57.56 6 GLU O C 1
ATOM 1443 O O . GLU B 1 28 ? -15.141 9.215 -36.055 1.00 54.85 6 GLU O O 1
ATOM 1449 N N . TYR B 1 29 ? -12.956 8.702 -36.137 1.00 56.10 7 TYR O N 1
ATOM 1450 C CA . TYR B 1 29 ? -12.557 9.759 -35.217 1.00 54.54 7 TYR O CA 1
ATOM 1451 C C . TYR B 1 29 ? -12.878 11.116 -35.847 1.00 53.75 7 TYR O C 1
ATOM 1452 O O . TYR B 1 29 ? -13.316 12.047 -35.164 1.00 49.48 7 TYR O O 1
ATOM 1461 N N . LYS B 1 30 ? -12.664 11.213 -37.157 1.00 57.92 8 LYS O N 1
ATOM 1462 C CA . LYS B 1 30 ? -12.884 12.454 -37.891 1.00 61.83 8 LYS O CA 1
ATOM 1463 C C . LYS B 1 30 ? -14.368 12.779 -38.045 1.00 55.04 8 LYS O C 1
ATOM 1464 O O . LYS B 1 30 ? -14.769 13.938 -37.952 1.00 51.49 8 LYS O O 1
ATOM 1470 N N . ALA B 1 31 ? -15.176 11.755 -38.292 1.00 50.32 9 ALA O N 1
ATOM 1471 C CA . ALA B 1 31 ? -16.612 11.942 -38.489 1.00 53.31 9 ALA O CA 1
ATOM 1472 C C . ALA B 1 31 ? -17.280 12.467 -37.223 1.00 48.90 9 ALA O C 1
ATOM 1473 O O . ALA B 1 31 ? -18.130 13.361 -37.273 1.00 52.21 9 ALA O O 1
ATOM 1475 N N . TRP B 1 32 ? -16.899 11.896 -36.086 1.00 45.88 10 TRP O N 1
ATOM 1476 C CA . TRP B 1 32 ? -17.438 12.333 -34.802 1.00 44.78 10 TRP O CA 1
ATOM 1477 C C . TRP B 1 32 ? -16.988 13.757 -34.502 1.00 44.51 10 TRP O C 1
ATOM 1478 O O . TRP B 1 32 ? -17.798 14.608 -34.124 1.00 51.37 10 TRP O O 1
ATOM 1489 N N . GLU B 1 33 ? -15.698 14.015 -34.695 1.00 48.69 11 GLU O N 1
ATOM 1490 C CA . GLU B 1 33 ? -15.119 15.331 -34.428 1.00 53.99 11 GLU O CA 1
ATOM 1491 C C . GLU B 1 33 ? -15.845 16.447 -35.190 1.00 56.98 11 GLU O C 1
ATOM 1492 O O . GLU B 1 33 ? -16.022 17.550 -34.670 1.00 55.78 11 GLU O O 1
ATOM 1498 N N . LYS B 1 34 ? -16.275 16.154 -36.414 1.00 50.55 12 LYS O N 1
ATOM 1499 C CA . LYS B 1 34 ? -16.979 17.150 -37.222 1.00 56.53 12 LYS O CA 1
ATOM 1500 C C . LYS B 1 34 ? -18.358 17.464 -36.654 1.00 55.54 12 LYS O C 1
ATOM 1501 O O . LYS B 1 34 ? -18.906 18.541 -36.889 1.00 55.60 12 LYS O O 1
ATOM 1507 N N . LYS B 1 35 ? -18.913 16.528 -35.892 1.00 55.51 13 LYS O N 1
ATOM 1508 C CA . LYS B 1 35 ? -20.228 16.720 -35.290 1.00 50.54 13 LYS O CA 1
ATOM 1509 C C . LYS B 1 35 ? -20.163 17.474 -33.968 1.00 46.07 13 LYS O C 1
ATOM 1510 O O . LYS B 1 35 ? -21.183 17.937 -33.468 1.00 49.64 13 LYS O O 1
ATOM 1516 N N . LEU B 1 36 ? -18.974 17.584 -33.384 1.00 42.20 14 LEU O N 1
ATOM 1517 C CA . LEU B 1 36 ? -18.861 18.186 -32.060 1.00 39.69 14 LEU O CA 1
ATOM 1518 C C . LEU B 1 36 ? -18.671 19.698 -32.098 1.00 43.30 14 LEU O C 1
ATOM 1519 O O . LEU B 1 36 ? -18.045 20.247 -33.008 1.00 46.81 14 LEU O O 1
ATOM 1524 N N . ARG B 1 37 ? -19.228 20.362 -31.095 1.00 42.20 15 ARG O N 1
ATOM 1525 C CA . ARG B 1 37 ? -18.948 21.766 -30.848 1.00 44.54 15 ARG O CA 1
ATOM 1526 C C . ARG B 1 37 ? -17.529 21.902 -30.299 1.00 45.31 15 ARG O C 1
ATOM 1527 O O . ARG B 1 37 ? -16.954 20.925 -29.823 1.00 39.20 15 ARG O O 1
ATOM 1535 N N . ALA B 1 38 ? -16.970 23.104 -30.357 1.00 51.71 16 ALA O N 1
ATOM 1536 C CA . ALA B 1 38 ? -15.610 23.319 -29.870 1.00 50.64 16 ALA O CA 1
ATOM 1537 C C . ALA B 1 38 ? -15.468 22.949 -28.390 1.00 46.03 16 ALA O C 1
ATOM 1538 O O . ALA B 1 38 ? -14.456 22.375 -27.989 1.00 41.10 16 ALA O O 1
ATOM 1540 N N . ASN B 1 39 ? -16.482 23.264 -27.585 1.00 41.91 17 ASN O N 1
ATOM 1541 C CA . ASN B 1 39 ? -16.410 23.006 -26.146 1.00 44.21 17 ASN O CA 1
ATOM 1542 C C . ASN B 1 39 ? -16.537 21.517 -25.841 1.00 45.12 17 ASN O C 1
ATOM 1543 O O . ASN B 1 39 ? -15.998 21.038 -24.845 1.00 36.52 17 ASN O O 1
ATOM 1548 N N . GLU B 1 40 ? -17.242 20.796 -26.708 1.00 42.74 18 GLU O N 1
ATOM 1549 C CA . GLU B 1 40 ? -17.428 19.354 -26.568 1.00 38.00 18 GLU O CA 1
ATOM 1550 C C . GLU B 1 40 ? -16.133 18.613 -26.852 1.00 35.34 18 GLU O C 1
ATOM 1551 O O . GLU B 1 40 ? -15.795 17.649 -26.148 1.00 34.35 18 GLU O O 1
ATOM 1557 N N . LYS B 1 41 ? -15.400 19.061 -27.870 1.00 35.22 19 LYS O N 1
ATOM 1558 C CA . LYS B 1 41 ? -14.099 18.462 -28.178 1.00 38.67 19 LYS O CA 1
ATOM 1559 C C . LYS B 1 41 ? -13.127 18.654 -27.019 1.00 37.97 19 LYS O C 1
ATOM 1560 O O . LYS B 1 41 ? -12.394 17.738 -26.665 1.00 36.55 19 LYS O O 1
ATOM 1566 N N . GLU B 1 42 ? -13.100 19.867 -26.466 1.00 35.98 20 GLU O N 1
ATOM 1567 C CA . GLU B 1 42 ? -12.249 20.181 -25.324 1.00 34.21 20 GLU O CA 1
ATOM 1568 C C . GLU B 1 42 ? -12.582 19.280 -24.146 1.00 35.70 20 GLU O C 1
ATOM 1569 O O . GLU B 1 42 ? -11.694 18.738 -23.472 1.00 32.65 20 GLU O O 1
ATOM 1575 N N . LEU B 1 43 ? -13.875 19.128 -23.900 1.00 31.47 21 LEU O N 1
ATOM 1576 C CA . LEU B 1 43 ? -14.344 18.337 -22.779 1.00 34.34 21 LEU O CA 1
ATOM 1577 C C . LEU B 1 43 ? -13.997 16.862 -22.937 1.00 31.74 21 LEU O C 1
ATOM 1578 O O . LEU B 1 43 ? -13.612 16.201 -21.960 1.00 31.80 21 LEU O O 1
ATOM 1583 N N . VAL B 1 44 ? -14.155 16.331 -24.148 1.00 30.38 22 VAL O N 1
ATOM 1584 C CA . VAL B 1 44 ? -13.799 14.930 -24.390 1.00 28.24 22 VAL O CA 1
ATOM 1585 C C . VAL B 1 44 ? -12.311 14.712 -24.116 1.00 32.76 22 VAL O C 1
ATOM 1586 O O . VAL B 1 44 ? -11.925 13.739 -23.458 1.00 31.69 22 VAL O O 1
ATOM 1590 N N . LYS B 1 45 ? -11.482 15.638 -24.583 1.00 29.69 23 LYS O N 1
ATOM 1591 C CA . LYS B 1 45 ? -10.049 15.558 -24.303 1.00 32.41 23 LYS O CA 1
ATOM 1592 C C . LYS B 1 45 ? -9.743 15.736 -22.819 1.00 36.37 23 LYS O C 1
ATOM 1593 O O . LYS B 1 45 ? -8.836 15.080 -22.287 1.00 32.76 23 LYS O O 1
ATOM 1599 N N . GLU B 1 46 ? -10.486 16.625 -22.156 1.00 32.39 24 GLU O N 1
ATOM 1600 C CA . GLU B 1 46 ? -10.331 16.813 -20.710 1.00 33.42 24 GLU O CA 1
ATOM 1601 C C . GLU B 1 46 ? -10.542 15.491 -19.980 1.00 33.05 24 GLU O C 1
ATOM 1602 O O . GLU B 1 46 ? -9.716 15.096 -19.146 1.00 30.96 24 GLU O O 1
ATOM 1608 N N . TYR B 1 47 ? -11.644 14.820 -20.304 1.00 25.17 25 TYR O N 1
ATOM 1609 C CA . TYR B 1 47 ? -11.967 13.509 -19.741 1.00 30.63 25 TYR O CA 1
ATOM 1610 C C . TYR B 1 47 ? -10.861 12.496 -20.010 1.00 30.98 25 TYR O C 1
ATOM 1611 O O . TYR B 1 47 ? -10.385 11.832 -19.083 1.00 31.99 25 TYR O O 1
ATOM 1620 N N . THR B 1 48 ? -10.466 12.348 -21.271 1.00 29.89 26 THR O N 1
ATOM 1621 C CA . THR B 1 48 ? -9.557 11.251 -21.616 1.00 31.36 26 THR O CA 1
ATOM 1622 C C . THR B 1 48 ? -8.225 11.421 -20.883 1.00 31.49 26 THR O C 1
ATOM 1623 O O . THR B 1 48 ? -7.586 10.436 -20.516 1.00 28.03 26 THR O O 1
ATOM 1627 N N . ALA B 1 49 ? -7.828 12.665 -20.628 1.00 27.74 27 ALA O N 1
ATOM 1628 C CA . ALA B 1 49 ? -6.553 12.931 -19.942 1.00 29.44 27 ALA O CA 1
ATOM 1629 C C . ALA B 1 49 ? -6.682 12.954 -18.408 1.00 29.89 27 ALA O C 1
ATOM 1630 O O . ALA B 1 49 ? -5.686 12.975 -17.693 1.00 30.06 27 ALA O O 1
ATOM 1632 N N . ASN B 1 50 ? -7.912 12.973 -17.907 1.00 27.74 28 ASN O N 1
ATOM 1633 C CA . ASN B 1 50 ? -8.150 13.128 -16.473 1.00 27.66 28 ASN O CA 1
ATOM 1634 C C . ASN B 1 50 ? -9.314 12.211 -16.085 1.00 27.60 28 ASN O C 1
ATOM 1635 O O . ASN B 1 50 ? -10.243 12.623 -15.396 1.00 30.61 28 ASN O O 1
ATOM 1640 N N . ALA B 1 51 ? -9.283 10.971 -16.568 1.00 25.56 29 ALA O N 1
ATOM 1641 C CA . ALA B 1 51 ? -10.463 10.105 -16.472 1.00 29.11 29 ALA O CA 1
ATOM 1642 C C . ALA B 1 51 ? -10.809 9.661 -15.047 1.00 30.62 29 ALA O C 1
ATOM 1643 O O . ALA B 1 51 ? -11.988 9.600 -14.681 1.00 30.97 29 ALA O O 1
ATOM 1645 N N . LYS B 1 52 ? -9.794 9.333 -14.246 1.00 30.75 30 LYS O N 1
ATOM 1646 C CA . LYS B 1 52 ? -10.051 8.757 -12.921 1.00 31.74 30 LYS O CA 1
ATOM 1647 C C . LYS B 1 52 ? -10.977 9.608 -12.020 1.00 29.50 30 LYS O C 1
ATOM 1648 O O . LYS B 1 52 ? -11.921 9.069 -11.440 1.00 34.87 30 LYS O O 1
ATOM 1654 N N . PRO B 1 53 ? -10.737 10.931 -11.902 1.00 31.52 31 PRO O N 1
ATOM 1655 C CA . PRO B 1 53 ? -11.654 11.676 -11.026 1.00 30.51 31 PRO O CA 1
ATOM 1656 C C . PRO B 1 53 ? -13.122 11.687 -11.485 1.00 31.88 31 PRO O C 1
ATOM 1657 O O . PRO B 1 53 ? -14.010 11.681 -10.632 1.00 31.49 31 PRO O O 1
ATOM 1661 N N . PHE B 1 54 ? -13.364 11.736 -12.793 1.00 31.50 32 PHE O N 1
ATOM 1662 C CA . PHE B 1 54 ? -14.715 11.579 -13.331 1.00 31.07 32 PHE O CA 1
ATOM 1663 C C . PHE B 1 54 ? -15.298 10.224 -12.921 1.00 33.45 32 PHE O C 1
ATOM 1664 O O . PHE B 1 54 ? -16.420 10.121 -12.426 1.00 27.63 32 PHE O O 1
ATOM 1672 N N . ASN B 1 55 ? -14.542 9.171 -13.176 1.00 27.33 33 ASN O N 1
ATOM 1673 C CA . ASN B 1 55 ? -15.076 7.830 -12.961 1.00 27.05 33 ASN O CA 1
ATOM 1674 C C . ASN B 1 55 ? -15.196 7.432 -11.499 1.00 32.15 33 ASN O C 1
ATOM 1675 O O . ASN B 1 55 ? -16.108 6.687 -11.136 1.00 33.68 33 ASN O O 1
ATOM 1680 N N . THR B 1 56 ? -14.300 7.915 -10.639 1.00 29.26 34 THR O N 1
ATOM 1681 C CA . THR B 1 56 ? -14.443 7.584 -9.232 1.00 31.34 34 THR O CA 1
ATOM 1682 C C . THR B 1 56 ? -15.689 8.306 -8.682 1.00 34.68 34 THR O C 1
ATOM 1683 O O . THR B 1 56 ? -16.418 7.756 -7.859 1.00 35.73 34 THR O O 1
ATOM 1687 N N . TYR B 1 57 ? -15.960 9.518 -9.160 1.00 31.58 35 TYR O N 1
ATOM 1688 C CA . TYR B 1 57 ? -17.190 10.224 -8.769 1.00 32.94 35 TYR O CA 1
ATOM 1689 C C . TYR B 1 57 ? -18.443 9.440 -9.190 1.00 30.22 35 TYR O C 1
ATOM 1690 O O . TYR B 1 57 ? -19.393 9.273 -8.415 1.00 33.27 35 TYR O O 1
ATOM 1699 N N . LEU B 1 58 ? -18.445 8.967 -10.426 1.00 29.12 36 LEU O N 1
ATOM 1700 C CA . LEU B 1 58 ? -19.605 8.253 -10.957 1.00 29.45 36 LEU O CA 1
ATOM 1701 C C . LEU B 1 58 ? -19.819 6.925 -10.222 1.00 35.69 36 LEU O C 1
ATOM 1702 O O . LEU B 1 58 ? -20.952 6.560 -9.876 1.00 32.82 36 LEU O O 1
ATOM 1707 N N . ARG B 1 59 ? -18.728 6.211 -9.966 1.00 29.96 37 ARG O N 1
ATOM 1708 C CA . ARG B 1 59 ? -18.806 4.924 -9.279 1.00 35.50 37 ARG O CA 1
ATOM 1709 C C . ARG B 1 59 ? -19.225 5.091 -7.824 1.00 37.97 37 ARG O C 1
ATOM 1710 O O . ARG B 1 59 ? -19.964 4.271 -7.294 1.00 39.86 37 ARG O O 1
ATOM 1718 N N . ALA B 1 60 ? -18.781 6.170 -7.182 1.00 37.18 38 ALA O N 1
ATOM 1719 C CA . ALA B 1 60 ? -19.084 6.366 -5.776 1.00 41.62 38 ALA O CA 1
ATOM 1720 C C . ALA B 1 60 ? -20.593 6.475 -5.575 1.00 46.11 38 ALA O C 1
ATOM 1721 O O . ALA B 1 60 ? -21.127 6.029 -4.565 1.00 42.09 38 ALA O O 1
ATOM 1723 N N . ASN B 1 61 ? -21.276 7.048 -6.559 1.00 37.45 39 ASN O N 1
ATOM 1724 C CA . ASN B 1 61 ? -22.702 7.317 -6.434 1.00 40.39 39 ASN O CA 1
ATOM 1725 C C . ASN B 1 61 ? -23.559 6.420 -7.327 1.00 37.79 39 ASN O C 1
ATOM 1726 O O . ASN B 1 61 ? -24.739 6.714 -7.579 1.00 40.40 39 ASN O O 1
ATOM 1731 N N . GLU B 1 62 ? -22.955 5.329 -7.792 1.00 35.94 40 GLU O N 1
ATOM 1732 C CA . GLU B 1 62 ? -23.647 4.331 -8.601 1.00 40.04 40 GLU O CA 1
ATOM 1733 C C . GLU B 1 62 ? -24.292 4.978 -9.814 1.00 42.48 40 GLU O C 1
ATOM 1734 O O . GLU B 1 62 ? -25.445 4.687 -10.151 1.00 42.54 40 GLU O O 1
ATOM 1740 N N . GLY B 1 63 ? -23.555 5.891 -10.436 1.00 36.16 41 GLY O N 1
ATOM 1741 C CA . GLY B 1 63 ? -23.963 6.457 -11.707 1.00 42.46 41 GLY O CA 1
ATOM 1742 C C . GLY B 1 63 ? -25.053 7.503 -11.610 1.00 42.17 41 GLY O C 1
ATOM 1743 O O . GLY B 1 63 ? -25.586 7.934 -12.629 1.00 47.25 41 GLY O O 1
ATOM 1744 N N . LYS B 1 64 ? -25.385 7.918 -10.391 1.00 35.39 42 LYS O N 1
ATOM 1745 C CA . LYS B 1 64 ? -26.415 8.932 -10.198 1.00 42.21 42 LYS O CA 1
ATOM 1746 C C . LYS B 1 64 ? -25.770 10.287 -9.958 1.00 43.25 42 LYS O C 1
ATOM 1747 O O . LYS B 1 64 ? -24.766 10.375 -9.263 1.00 42.21 42 LYS O O 1
ATOM 1753 N N . LEU B 1 65 ? -26.358 11.341 -10.518 1.00 39.98 43 LEU O N 1
ATOM 1754 C CA . LEU B 1 65 ? -25.805 12.690 -10.370 1.00 40.83 43 LEU O CA 1
ATOM 1755 C C . LEU B 1 65 ? -26.510 13.446 -9.251 1.00 45.42 43 LEU O C 1
ATOM 1756 O O . LEU B 1 65 ? -27.469 12.947 -8.663 1.00 49.56 43 LEU O O 1
ATOM 1761 N N . GLY B 1 66 ? -26.028 14.647 -8.948 1.00 43.17 44 GLY O N 1
ATOM 1762 C CA . GLY B 1 66 ? -26.668 15.498 -7.961 1.00 46.55 44 GLY O CA 1
ATOM 1763 C C . GLY B 1 66 ? -25.794 15.711 -6.746 1.00 44.17 44 GLY O C 1
ATOM 1764 O O . GLY B 1 66 ? -26.134 16.473 -5.850 1.00 50.99 44 GLY O O 1
ATOM 1765 N N . PHE B 1 67 ? -24.650 15.038 -6.721 1.00 44.84 45 PHE O N 1
ATOM 1766 C CA . PHE B 1 67 ? -23.789 15.060 -5.543 1.00 40.32 45 PHE O CA 1
ATOM 1767 C C . PHE B 1 67 ? -22.761 16.184 -5.606 1.00 45.31 45 PHE O C 1
ATOM 1768 O O . PHE B 1 67 ? -22.514 16.841 -4.597 1.00 46.61 45 PHE O O 1
ATOM 1776 N N . LYS B 1 68 ? -22.155 16.406 -6.774 1.00 37.09 46 LYS O N 1
ATOM 1777 C CA . LYS B 1 68 ? -21.339 17.606 -6.978 1.00 39.22 46 LYS O CA 1
ATOM 1778 C C . LYS B 1 68 ? -21.827 18.316 -8.236 1.00 41.11 46 LYS O C 1
ATOM 1779 O O . LYS B 1 68 ? -21.438 17.946 -9.341 1.00 38.60 46 LYS O O 1
ATOM 1785 N N . PRO B 1 69 ? -22.699 19.317 -8.071 1.00 51.25 47 PRO O N 1
ATOM 1786 C CA . PRO B 1 69 ? -23.399 19.947 -9.199 1.00 54.43 47 PRO O CA 1
ATOM 1787 C C . PRO B 1 69 ? -22.471 20.503 -10.279 1.00 52.45 47 PRO O C 1
ATOM 1788 O O . PRO B 1 69 ? -22.878 20.602 -11.439 1.00 55.50 47 PRO O O 1
ATOM 1792 N N . GLU B 1 70 ? -21.239 20.835 -9.918 1.00 48.52 48 GLU O N 1
ATOM 1793 C CA . GLU B 1 70 ? -20.329 21.429 -10.887 1.00 55.42 48 GLU O CA 1
ATOM 1794 C C . GLU B 1 70 ? -19.785 20.388 -11.855 1.00 50.31 48 GLU O C 1
ATOM 1795 O O . GLU B 1 70 ? -19.762 20.623 -13.060 1.00 53.99 48 GLU O O 1
ATOM 1801 N N . ILE B 1 71 ? -19.356 19.236 -11.348 1.00 41.21 49 ILE O N 1
ATOM 1802 C CA . ILE B 1 71 ? -18.902 18.189 -12.251 1.00 39.34 49 ILE O CA 1
ATOM 1803 C C . ILE B 1 71 ? -20.101 17.577 -12.979 1.00 36.73 49 ILE O C 1
ATOM 1804 O O . ILE B 1 71 ? -19.961 17.085 -14.096 1.00 34.46 49 ILE O O 1
ATOM 1809 N N . ASP B 1 72 ? -21.281 17.624 -12.360 1.00 33.56 50 ASP O N 1
ATOM 1810 C CA . ASP B 1 72 ? -22.493 17.149 -13.014 1.00 31.08 50 ASP O CA 1
ATOM 1811 C C . ASP B 1 72 ? -22.692 17.896 -14.319 1.00 36.92 50 ASP O C 1
ATOM 1812 O O . ASP B 1 72 ? -23.096 17.310 -15.311 1.00 36.33 50 ASP O O 1
ATOM 1817 N N . LYS B 1 73 ? -22.396 19.195 -14.312 1.00 38.41 51 LYS O N 1
ATOM 1818 C CA . LYS B 1 73 ? -22.540 20.015 -15.518 1.00 39.87 51 LYS O CA 1
ATOM 1819 C C . LYS B 1 73 ? -21.696 19.471 -16.675 1.00 33.25 51 LYS O C 1
ATOM 1820 O O . LYS B 1 73 ? -22.177 19.364 -17.810 1.00 32.33 51 LYS O O 1
ATOM 1826 N N . LYS B 1 74 ? -20.444 19.125 -16.386 1.00 29.50 52 LYS O N 1
ATOM 1827 C CA . LYS B 1 74 ? -19.556 18.557 -17.403 1.00 31.85 52 LYS O CA 1
ATOM 1828 C C . LYS B 1 74 ? -20.036 17.191 -17.863 1.00 31.99 52 LYS O C 1
ATOM 1829 O O . LYS B 1 74 ? -19.939 16.837 -19.043 1.00 30.59 52 LYS O O 1
ATOM 1835 N N . ILE B 1 75 ? -20.503 16.396 -16.912 1.00 29.70 53 ILE O N 1
ATOM 1836 C CA . ILE B 1 75 ? -20.877 15.027 -17.223 1.00 28.85 53 ILE O CA 1
ATOM 1837 C C . ILE B 1 75 ? -22.053 15.057 -18.190 1.00 31.39 53 ILE O C 1
ATOM 1838 O O . ILE B 1 75 ? -22.099 14.278 -19.144 1.00 33.40 53 ILE O O 1
ATOM 1843 N N . LEU B 1 76 ? -22.988 15.979 -17.969 1.00 30.07 54 LEU O N 1
ATOM 1844 C CA . LEU B 1 76 ? -24.126 16.075 -18.878 1.00 34.71 54 LEU O CA 1
ATOM 1845 C C . LEU B 1 76 ? -23.694 16.447 -20.289 1.00 36.00 54 LEU O C 1
ATOM 1846 O O . LEU B 1 76 ? -24.239 15.930 -21.263 1.00 31.78 54 LEU O O 1
ATOM 1851 N N . LYS B 1 77 ? -22.713 17.340 -20.396 1.00 33.80 55 LYS O N 1
ATOM 1852 C CA . LYS B 1 77 ? -22.203 17.728 -21.707 1.00 36.27 55 LYS O CA 1
ATOM 1853 C C . LYS B 1 77 ? -21.436 16.587 -22.370 1.00 38.16 55 LYS O C 1
ATOM 1854 O O . LYS B 1 77 ? -21.555 16.364 -23.574 1.00 36.19 55 LYS O O 1
ATOM 1860 N N . LEU B 1 78 ? -20.650 15.855 -21.587 1.00 31.73 56 LEU O N 1
ATOM 1861 C CA . LEU B 1 78 ? -19.900 14.729 -22.132 1.00 28.04 56 LEU O CA 1
ATOM 1862 C C . LEU B 1 78 ? -20.855 13.637 -22.610 1.00 35.23 56 LEU O C 1
ATOM 1863 O O . LEU B 1 78 ? -20.659 13.057 -23.677 1.00 35.57 56 LEU O O 1
ATOM 1868 N N . ASP B 1 79 ? -21.908 13.381 -21.838 1.00 30.71 57 ASP O N 1
ATOM 1869 C CA . ASP B 1 79 ? -22.955 12.459 -22.264 1.00 29.96 57 ASP O CA 1
ATOM 1870 C C . ASP B 1 79 ? -23.513 12.854 -23.640 1.00 39.48 57 ASP O C 1
ATOM 1871 O O . ASP B 1 79 ? -23.765 12.005 -24.496 1.00 35.74 57 ASP O O 1
ATOM 1876 N N . GLU B 1 80 ? -23.706 14.153 -23.835 1.00 32.75 58 GLU O N 1
ATOM 1877 C CA . GLU B 1 80 ? -24.319 14.647 -25.065 1.00 39.84 58 GLU O CA 1
ATOM 1878 C C . GLU B 1 80 ? -23.357 14.529 -26.231 1.00 37.29 58 GLU O C 1
ATOM 1879 O O . GLU B 1 80 ? -23.752 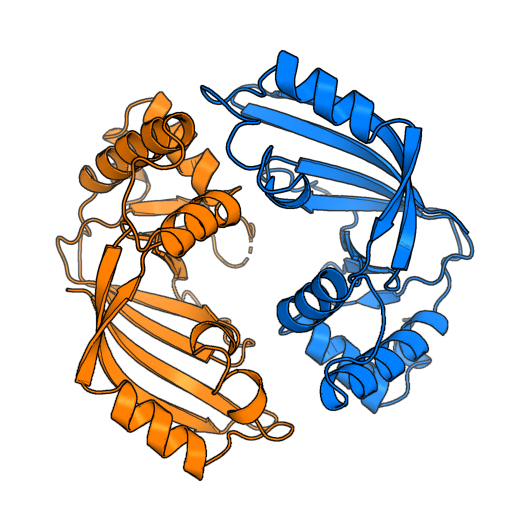14.191 -27.349 1.00 38.23 58 GLU O O 1
ATOM 1885 N N . ALA B 1 81 ? -22.088 14.794 -25.960 1.00 34.31 59 ALA O N 1
ATOM 1886 C CA . ALA B 1 81 ? -21.049 14.623 -26.965 1.00 35.53 59 ALA O CA 1
ATOM 1887 C C . ALA B 1 81 ? -21.040 13.183 -27.466 1.00 39.61 59 ALA O C 1
ATOM 1888 O O . ALA B 1 81 ? -21.043 12.937 -28.673 1.00 42.24 59 ALA O O 1
ATOM 1890 N N . LEU B 1 82 ? -21.056 12.232 -26.536 1.00 35.46 60 LEU O N 1
ATOM 1891 C CA . LEU B 1 82 ? -21.035 10.820 -26.909 1.00 31.34 60 LEU O CA 1
ATOM 1892 C C . LEU B 1 82 ? -22.294 10.411 -27.669 1.00 39.38 60 LEU O C 1
ATOM 1893 O O . LEU B 1 82 ? -22.254 9.492 -28.496 1.00 43.85 60 LEU O O 1
ATOM 1898 N N . LYS B 1 83 ? -23.416 11.074 -27.395 1.00 40.07 61 LYS O N 1
ATOM 1899 C CA . LYS B 1 83 ? -24.651 10.728 -28.101 1.00 46.44 61 LYS O CA 1
ATOM 1900 C C . LYS B 1 83 ? -24.587 11.112 -29.578 1.00 50.83 61 LYS O C 1
ATOM 1901 O O . LYS B 1 83 ? -25.357 10.599 -30.386 1.00 48.42 61 LYS O O 1
ATOM 1907 N N . LYS B 1 84 ? -23.668 12.009 -29.926 1.00 49.98 62 LYS O N 1
ATOM 1908 C CA . LYS B 1 84 ? -23.485 12.422 -31.319 1.00 46.99 62 LYS O CA 1
ATOM 1909 C C . LYS B 1 84 ? -22.626 11.424 -32.092 1.00 50.59 62 LYS O C 1
ATOM 1910 O O . LYS B 1 84 ? -22.394 11.593 -33.296 1.00 48.62 62 LYS O O 1
ATOM 1916 N N . SER B 1 85 ? -22.141 10.396 -31.400 1.00 45.77 63 SER O N 1
ATOM 1917 C CA . SER B 1 85 ? -21.361 9.345 -32.052 1.00 47.26 63 SER O CA 1
ATOM 1918 C C . SER B 1 85 ? -22.214 8.114 -32.296 1.00 49.91 63 SER O C 1
ATOM 1919 O O . SER B 1 85 ? -23.123 7.824 -31.523 1.00 50.46 63 SER O O 1
ATOM 1922 N N . LYS B 1 86 ? -21.919 7.400 -33.382 1.00 48.22 64 LYS O N 1
ATOM 1923 C CA . LYS B 1 86 ? -22.596 6.147 -33.719 1.00 45.57 64 LYS O CA 1
ATOM 1924 C C . LYS B 1 86 ? -21.609 5.225 -34.407 1.00 47.92 64 LYS O C 1
ATOM 1925 O O . LYS B 1 86 ? -21.069 5.581 -35.452 1.00 46.52 64 LYS O O 1
ATOM 1931 N N . LEU B 1 87 ? -21.386 4.042 -33.843 1.00 42.29 65 LEU O N 1
ATOM 1932 C CA . LEU B 1 87 ? -20.380 3.127 -34.367 1.00 46.17 65 LEU O CA 1
ATOM 1933 C C . LEU B 1 87 ? -20.774 2.660 -35.761 1.00 51.56 65 LEU O C 1
ATOM 1934 O O . LEU B 1 87 ? -21.918 2.274 -35.980 1.00 47.64 65 LEU O O 1
ATOM 1939 N N . SER B 1 88 ? -19.831 2.710 -36.702 1.00 54.57 66 SER O N 1
ATOM 1940 C CA . SER B 1 88 ? -20.129 2.418 -38.104 1.00 61.88 66 SER O CA 1
ATOM 1941 C C . SER B 1 88 ? -20.305 0.924 -38.361 1.00 57.04 66 SER O C 1
ATOM 1942 O O . SER B 1 88 ? -21.014 0.534 -39.274 1.00 59.42 66 SER O O 1
ATOM 1945 N N . GLU B 1 89 ? -19.654 0.096 -37.550 1.00 59.23 67 GLU O N 1
ATOM 1946 C CA . GLU B 1 89 ? -19.810 -1.355 -37.631 1.00 59.57 67 GLU O CA 1
ATOM 1947 C C . GLU B 1 89 ? -19.541 -1.990 -36.273 1.00 50.88 67 GLU O C 1
ATOM 1948 O O . GLU B 1 89 ? -19.043 -1.332 -35.367 1.00 49.55 67 GLU O O 1
ATOM 1954 N N . THR B 1 90 ? -19.882 -3.264 -36.121 1.00 46.27 68 THR O N 1
ATOM 1955 C CA . THR B 1 90 ? -19.598 -3.950 -34.864 1.00 47.25 68 THR O CA 1
ATOM 1956 C C . THR B 1 90 ? -18.092 -4.108 -34.687 1.00 46.55 68 THR O C 1
ATOM 1957 O O . THR B 1 90 ? -17.393 -4.432 -35.637 1.00 40.56 68 THR O O 1
A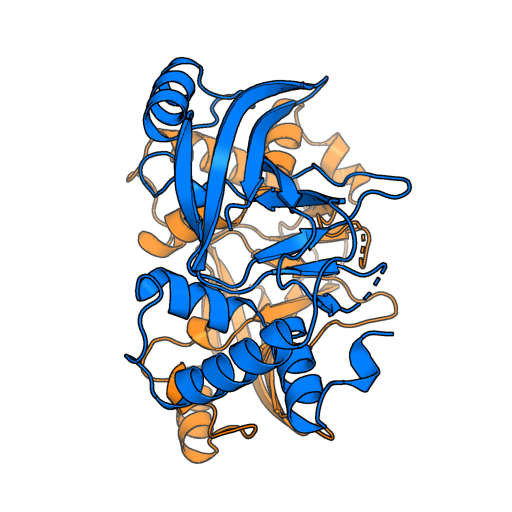TOM 1961 N N . VAL B 1 91 ? -17.587 -3.848 -33.482 1.00 42.14 69 VAL O N 1
ATOM 1962 C CA . VAL B 1 91 ? -16.150 -3.952 -33.226 1.00 46.81 69 VAL O CA 1
ATOM 1963 C C . VAL B 1 91 ? -15.849 -4.710 -31.937 1.00 45.21 69 VAL O C 1
ATOM 1964 O O . VAL B 1 91 ? -16.669 -4.740 -31.013 1.00 44.08 69 VAL O O 1
ATOM 1968 N N . GLN B 1 92 ? -14.671 -5.324 -31.885 1.00 39.04 70 GLN O N 1
ATOM 1969 C CA . GLN B 1 92 ? -14.157 -5.917 -30.647 1.00 41.71 70 GLN O CA 1
ATOM 1970 C C . GLN B 1 92 ? -13.149 -4.991 -29.978 1.00 31.93 70 GLN O C 1
ATOM 1971 O O . GLN B 1 92 ? -12.213 -4.533 -30.618 1.00 35.35 70 GLN O O 1
ATOM 1977 N N . VAL B 1 93 ? -13.332 -4.713 -28.691 1.00 30.23 71 VAL O N 1
ATOM 1978 C CA . VAL B 1 93 ? -12.358 -3.919 -27.957 1.00 28.39 71 VAL O CA 1
ATOM 1979 C C . VAL B 1 93 ? -12.005 -4.639 -26.669 1.00 31.02 71 VAL O C 1
ATOM 1980 O O . VAL B 1 93 ? -12.616 -5.656 -26.340 1.00 33.00 71 VAL O O 1
ATOM 1984 N N . TYR B 1 94 ? -11.009 -4.128 -25.948 1.00 26.76 72 TYR O N 1
ATOM 1985 C CA . TYR B 1 94 ? -10.582 -4.783 -24.717 1.00 26.72 72 TYR O CA 1
ATOM 1986 C C . TYR B 1 94 ? -10.122 -3.807 -23.644 1.00 30.41 72 TYR O C 1
ATOM 1987 O O . TYR B 1 94 ? -9.799 -2.651 -23.944 1.00 29.19 72 TYR O O 1
ATOM 1996 N N . ARG B 1 95 ? -10.087 -4.319 -22.411 1.00 30.66 73 ARG O N 1
ATOM 1997 C CA . ARG B 1 95 ? -9.685 -3.605 -21.184 1.00 38.89 73 ARG O CA 1
ATOM 1998 C C . ARG B 1 95 ? -8.911 -4.536 -20.287 1.00 31.38 73 ARG O C 1
ATOM 1999 O O . ARG B 1 95 ? -9.383 -5.633 -20.018 1.00 29.28 73 ARG O O 1
ATOM 2007 N N . GLY B 1 96 ? -7.767 -4.104 -19.769 1.00 27.54 74 GLY O N 1
ATOM 2008 C CA . GLY B 1 96 ? -7.134 -4.826 -18.676 1.00 29.66 74 GLY O CA 1
ATOM 2009 C C . GLY B 1 96 ? -7.620 -4.237 -17.360 1.00 39.81 74 GLY O C 1
ATOM 2010 O O . GLY B 1 96 ? -8.003 -3.070 -17.310 1.00 36.98 74 GLY O O 1
ATOM 2011 N N . ASP B 1 97 ? -7.634 -5.032 -16.297 1.00 37.41 75 ASP O N 1
ATOM 2012 C CA . ASP B 1 97 ? -7.992 -4.504 -14.979 1.00 35.62 75 ASP O CA 1
ATOM 2013 C C . ASP B 1 97 ? -7.255 -5.296 -13.914 1.00 36.41 75 ASP O C 1
ATOM 2014 O O . ASP B 1 97 ? -6.843 -6.434 -14.154 1.00 35.45 75 ASP O O 1
ATOM 2019 N N . ASP B 1 98 ? -7.063 -4.704 -12.735 1.00 34.58 76 ASP O N 1
ATOM 2020 C CA . ASP B 1 98 ? -6.572 -5.494 -11.623 1.00 35.53 76 ASP O CA 1
ATOM 2021 C C . ASP B 1 98 ? -7.772 -6.111 -10.919 1.00 36.53 76 ASP O C 1
ATOM 2022 O O . ASP B 1 98 ? -8.921 -5.842 -11.272 1.00 41.50 76 ASP O O 1
ATOM 2027 N N . THR B 1 99 ? -7.504 -6.935 -9.924 1.00 39.86 77 THR O N 1
ATOM 2028 C CA . THR B 1 99 ? -8.545 -7.740 -9.309 1.00 44.87 77 THR O CA 1
ATOM 2029 C C . THR B 1 99 ? -9.528 -6.935 -8.447 1.00 49.86 77 THR O C 1
ATOM 2030 O O . THR B 1 99 ? -10.544 -7.470 -8.004 1.00 45.79 77 THR O O 1
ATOM 2034 N N . SER B 1 100 ? -9.231 -5.656 -8.217 1.00 45.36 78 SER O N 1
ATOM 2035 C CA . SER B 1 100 ? -10.084 -4.815 -7.377 1.00 50.50 78 SER O CA 1
ATOM 2036 C C . SER B 1 100 ? -11.475 -4.629 -7.983 1.00 49.41 78 SER O C 1
ATOM 2037 O O . SER B 1 100 ? -12.425 -4.327 -7.266 1.00 53.67 78 SER O O 1
ATOM 2040 N N . ILE B 1 101 ? -11.609 -4.831 -9.294 1.00 40.60 79 ILE O N 1
ATOM 2041 C CA . ILE B 1 101 ? -12.922 -4.696 -9.928 1.00 45.26 79 ILE O CA 1
ATOM 2042 C C . ILE B 1 101 ? -13.923 -5.741 -9.431 1.00 45.36 79 ILE O C 1
ATOM 2043 O O . ILE B 1 101 ? -15.118 -5.636 -9.711 1.00 51.90 79 ILE O O 1
ATOM 2048 N N . PHE B 1 102 ? -13.439 -6.743 -8.702 1.00 43.02 80 PHE O N 1
ATOM 2049 C CA . PHE B 1 102 ? -14.296 -7.818 -8.203 1.00 43.64 80 PHE O CA 1
ATOM 2050 C C . PHE B 1 102 ? -14.828 -7.568 -6.791 1.00 54.84 80 PHE O C 1
ATOM 2051 O O . PHE B 1 102 ? -15.725 -8.277 -6.340 1.00 57.98 80 PHE O O 1
ATOM 2059 N N . GLY B 1 103 ? -14.267 -6.590 -6.088 1.00 57.09 81 GLY O N 1
ATOM 2060 C CA . GLY B 1 103 ? -14.666 -6.337 -4.709 1.00 61.83 81 GLY O CA 1
ATOM 2061 C C . GLY B 1 103 ? -13.722 -6.945 -3.682 1.00 66.72 81 GLY O C 1
ATOM 2062 O O . GLY B 1 103 ? -12.827 -7.713 -4.033 1.00 63.38 81 GLY O O 1
ATOM 2063 N N . LYS B 1 104 ? -13.933 -6.616 -2.406 1.00 67.52 82 LYS O N 1
ATOM 2064 C CA . LYS B 1 104 ? -12.966 -6.948 -1.358 1.00 65.42 82 LYS O CA 1
ATOM 2065 C C . LYS B 1 104 ? -12.809 -8.443 -1.107 1.00 66.44 82 LYS O C 1
ATOM 2066 O O . LYS B 1 104 ? -11.706 -8.913 -0.823 1.00 68.72 82 LYS O O 1
ATOM 2072 N N . GLU B 1 105 ? -13.903 -9.191 -1.201 1.00 70.47 83 GLU O N 1
ATOM 2073 C CA .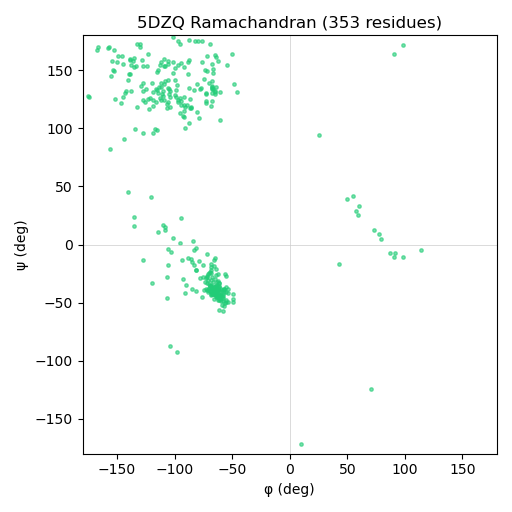 GLU B 1 105 ? -13.851 -10.623 -0.903 1.00 74.50 83 GLU O CA 1
ATOM 2074 C C . GLU B 1 105 ? -12.985 -11.380 -1.896 1.00 68.13 83 GLU O C 1
ATOM 2075 O O . GLU B 1 105 ? -12.285 -12.322 -1.530 1.00 68.17 83 GLU O O 1
ATOM 2081 N N . PHE B 1 106 ? -13.027 -10.962 -3.155 1.00 68.05 84 PHE O N 1
ATOM 2082 C CA . PHE B 1 106 ? -12.279 -11.652 -4.196 1.00 64.37 84 PHE O CA 1
ATOM 2083 C C . PHE B 1 106 ? -10.897 -11.048 -4.404 1.00 60.50 84 PHE O C 1
ATOM 2084 O O . PHE B 1 106 ? -9.959 -11.751 -4.776 1.00 59.67 84 PHE O O 1
ATOM 2092 N N . GLN B 1 107 ? -10.779 -9.750 -4.144 1.00 59.99 85 GLN O N 1
ATOM 2093 C CA . GLN B 1 107 ? -9.596 -8.984 -4.520 1.00 66.91 85 GLN O CA 1
ATOM 2094 C C . GLN B 1 107 ? -8.266 -9.625 -4.122 1.00 72.81 85 GLN O C 1
ATOM 2095 O O . GLN B 1 107 ? -7.355 -9.712 -4.938 1.00 73.04 85 GLN O O 1
ATOM 2101 N N . ASN B 1 108 ? -8.148 -10.086 -2.884 1.00 74.87 86 ASN O N 1
ATOM 2102 C CA . ASN B 1 108 ? -6.885 -10.673 -2.447 1.00 78.06 86 ASN O CA 1
ATOM 2103 C C . ASN B 1 108 ? -6.924 -12.192 -2.332 1.00 72.20 86 ASN O C 1
ATOM 2104 O O . ASN B 1 108 ? -5.907 -12.829 -2.050 1.00 72.59 86 ASN O O 1
ATOM 2109 N N . SER B 1 109 ? -8.093 -12.776 -2.560 1.00 64.06 87 SER O N 1
ATOM 2110 C CA . SER B 1 109 ? -8.241 -14.219 -2.438 1.00 63.93 87 SER O CA 1
ATOM 2111 C C . SER B 1 109 ? -8.349 -14.935 -3.793 1.00 60.95 87 SER O C 1
ATOM 2112 O O . SER B 1 109 ? -8.147 -16.147 -3.873 1.00 59.32 87 SER O O 1
ATOM 2114 N N . ILE B 1 110 ? -8.659 -14.193 -4.853 1.00 57.64 88 ILE O N 1
ATOM 2115 C CA . ILE B 1 110 ? -8.883 -14.818 -6.160 1.00 55.08 88 ILE O CA 1
ATOM 2116 C C . ILE B 1 110 ? -7.577 -15.336 -6.761 1.00 54.22 88 ILE O C 1
ATOM 2117 O O . ILE B 1 110 ? -7.583 -16.256 -7.577 1.00 55.66 88 ILE O O 1
ATOM 2122 N N . TYR B 1 111 ? -6.463 -14.741 -6.349 1.00 51.65 89 TYR O N 1
ATOM 2123 C CA . TYR B 1 111 ? -5.144 -15.255 -6.679 1.00 52.07 89 TYR O CA 1
ATOM 2124 C C . TYR B 1 111 ? -4.453 -15.792 -5.435 1.00 55.85 89 TYR O C 1
ATOM 2125 O O . TYR B 1 111 ? -4.499 -15.177 -4.370 1.00 60.49 89 TYR O O 1
ATOM 2134 N N . GLN B 1 112 ? -3.837 -16.957 -5.574 1.00 59.06 90 GLN O N 1
ATOM 2135 C CA . GLN B 1 112 ? -2.981 -17.511 -4.536 1.00 67.00 90 GLN O CA 1
ATOM 2136 C C . GLN B 1 112 ? -1.582 -17.611 -5.120 1.00 67.08 90 GLN O C 1
ATOM 2137 O O . GLN B 1 112 ? -1.274 -18.549 -5.861 1.00 63.62 90 GLN O O 1
ATOM 2140 N N . GLY B 1 113 ? -0.739 -16.638 -4.800 1.00 68.33 91 GLY O N 1
ATOM 2141 C CA . GLY B 1 113 ? 0.544 -16.529 -5.462 1.00 68.42 91 GLY O CA 1
ATOM 2142 C C . GLY B 1 113 ? 0.298 -16.088 -6.892 1.00 63.99 91 GLY O C 1
ATOM 2143 O O . GLY B 1 113 ? -0.356 -15.077 -7.125 1.00 62.84 91 GLY O O 1
ATOM 2144 N N . ASN B 1 114 ? 0.798 -16.860 -7.850 1.00 66.91 92 ASN O N 1
ATOM 2145 C CA . ASN B 1 114 ? 0.650 -16.512 -9.260 1.00 62.22 92 ASN O CA 1
ATOM 2146 C C . ASN B 1 114 ? -0.440 -17.294 -9.981 1.00 54.42 92 ASN O C 1
ATOM 2147 O O . ASN B 1 114 ? -0.591 -17.167 -11.195 1.00 53.09 92 ASN O O 1
ATOM 2152 N N . LYS B 1 115 ? -1.198 -18.096 -9.240 1.00 52.06 93 LYS O N 1
ATOM 2153 C CA . LYS B 1 115 ? -2.276 -18.883 -9.836 1.00 54.88 93 LYS O CA 1
ATOM 2154 C C . LYS B 1 115 ? -3.648 -18.441 -9.341 1.00 53.08 93 LYS O C 1
ATOM 2155 O O . LYS B 1 115 ? -3.781 -17.968 -8.214 1.00 52.88 93 LYS O O 1
ATOM 2161 N N . VAL B 1 116 ? -4.665 -18.593 -10.184 1.00 49.75 94 VAL O N 1
ATOM 2162 C CA . VAL B 1 116 ? -6.039 -18.303 -9.788 1.00 46.10 94 VAL O CA 1
ATOM 2163 C C . VAL B 1 116 ? -6.566 -19.375 -8.846 1.00 48.84 94 VAL O C 1
ATOM 2164 O O . VAL B 1 116 ? -6.450 -20.567 -9.128 1.00 52.27 94 VAL O O 1
ATOM 2168 N N . ASN B 1 117 ? -7.132 -18.934 -7.726 1.00 52.20 95 ASN O N 1
ATOM 2169 C CA . ASN B 1 117 ? -7.822 -19.811 -6.786 1.00 60.67 95 ASN O CA 1
ATOM 2170 C C . ASN B 1 117 ? -9.001 -20.498 -7.478 1.00 54.39 95 ASN O C 1
ATOM 2171 O O . ASN B 1 117 ? -10.018 -19.864 -7.766 1.00 58.23 95 ASN O O 1
ATOM 2176 N N . ARG B 1 118 ? -8.862 -21.791 -7.747 1.00 53.40 96 ARG O N 1
ATOM 2177 C CA . ARG B 1 118 ? -9.844 -22.505 -8.556 1.00 59.39 96 ARG O CA 1
ATOM 2178 C C . ARG B 1 118 ? -11.230 -22.564 -7.908 1.00 69.62 96 ARG O C 1
ATOM 2179 O O . ARG B 1 118 ? -12.241 -22.322 -8.572 1.00 63.51 96 ARG O O 1
ATOM 2187 N N . GLU B 1 119 ? -11.282 -22.871 -6.615 1.00 74.90 97 GLU O N 1
ATOM 2188 C CA . GLU B 1 119 ? -12.566 -22.954 -5.928 1.00 70.98 97 GLU O CA 1
ATOM 2189 C C . GLU B 1 119 ? -13.247 -21.592 -5.878 1.00 63.32 97 GLU O C 1
ATOM 2190 O O . GLU B 1 119 ? -14.449 -21.481 -6.119 1.00 61.86 97 GLU O O 1
ATOM 2196 N N . LEU B 1 120 ? -12.481 -20.548 -5.583 1.00 56.59 98 LEU O N 1
ATOM 2197 C CA . LEU B 1 120 ? -13.055 -19.217 -5.518 1.00 56.28 98 LEU O CA 1
ATOM 2198 C C . LEU B 1 120 ? -13.427 -18.684 -6.900 1.00 61.01 98 LEU O C 1
ATOM 2199 O O . LEU B 1 120 ? -14.362 -17.886 -7.026 1.00 57.24 98 LEU O O 1
ATOM 2204 N N . PHE B 1 121 ? -12.698 -19.101 -7.937 1.00 55.58 99 PHE O N 1
ATOM 2205 C CA . PHE B 1 121 ? -13.041 -18.659 -9.283 1.00 50.50 99 PHE O CA 1
ATOM 2206 C C . PHE B 1 121 ? -14.422 -19.178 -9.652 1.00 48.89 99 PHE O C 1
ATOM 2207 O O . PHE B 1 121 ? -15.239 -18.453 -10.223 1.00 51.17 99 PHE O O 1
ATOM 2215 N N . ARG B 1 122 ? -14.672 -20.437 -9.305 1.00 54.83 100 ARG O N 1
ATOM 2216 C CA . ARG B 1 122 ? -15.973 -21.066 -9.498 1.00 58.29 100 ARG O CA 1
ATOM 2217 C C . ARG B 1 122 ? -17.103 -20.189 -8.963 1.00 62.84 100 ARG O C 1
ATOM 2218 O O . ARG B 1 122 ? -18.090 -19.934 -9.656 1.00 63.05 100 ARG O O 1
ATOM 2226 N N . LYS B 1 123 ? -16.937 -19.717 -7.731 1.00 65.50 101 LYS O N 1
ATOM 2227 C CA . LYS B 1 123 ? -17.907 -18.830 -7.100 1.00 65.68 101 LYS O CA 1
ATOM 2228 C C . LYS B 1 123 ? -18.056 -17.519 -7.877 1.00 64.17 101 LYS O C 1
ATOM 2229 O O . LYS B 1 123 ? -19.169 -17.036 -8.091 1.00 64.38 101 LYS O O 1
ATOM 2235 N N . LEU B 1 124 ? -16.932 -16.945 -8.297 1.00 59.15 102 LEU O N 1
ATOM 2236 C CA . LEU B 1 124 ? -16.960 -15.700 -9.055 1.00 59.01 102 LEU O CA 1
ATOM 2237 C C . LEU B 1 124 ? -17.711 -15.886 -10.372 1.00 57.76 102 LEU O C 1
ATOM 2238 O O . LEU B 1 124 ? -18.580 -15.082 -10.714 1.00 55.61 102 LEU O O 1
ATOM 2243 N N . ARG B 1 125 ? -17.378 -16.954 -11.095 1.00 55.20 103 ARG O N 1
ATOM 2244 C CA . ARG B 1 125 ? -17.993 -17.231 -12.391 1.00 56.06 103 ARG O CA 1
ATOM 2245 C C . ARG B 1 125 ? -19.510 -17.422 -12.281 1.00 57.97 103 ARG O C 1
ATOM 2246 O O . ARG B 1 125 ? -20.263 -16.859 -13.069 1.00 58.24 103 ARG O O 1
ATOM 2254 N N . ASP B 1 126 ? -19.953 -18.217 -11.309 1.00 57.76 104 ASP O N 1
ATOM 2255 C CA . ASP B 1 126 ? -21.386 -18.398 -11.065 1.00 68.35 104 ASP O CA 1
ATOM 2256 C C . ASP B 1 126 ? -22.059 -17.072 -10.743 1.00 69.38 104 ASP O C 1
ATOM 2257 O O . ASP B 1 126 ? -23.178 -16.801 -11.177 1.00 67.89 104 ASP O O 1
ATOM 2262 N N . GLU B 1 127 ? -21.355 -16.242 -9.988 1.00 67.65 105 GLU O N 1
ATOM 2263 C CA . GLU B 1 127 ? -21.864 -14.938 -9.618 1.00 70.21 105 GLU O CA 1
ATOM 2264 C C . GLU B 1 127 ? -21.940 -14.012 -10.830 1.00 68.03 105 GLU O C 1
ATOM 2265 O O . GLU B 1 127 ? -22.812 -13.155 -10.901 1.00 64.51 105 GLU O O 1
ATOM 2271 N N . TYR B 1 128 ? -21.044 -14.205 -11.795 1.00 65.89 106 TYR O N 1
ATOM 2272 C CA . TYR B 1 128 ? -20.872 -13.247 -12.893 1.00 62.79 106 TYR O CA 1
ATOM 2273 C C . TYR B 1 128 ? -21.415 -13.693 -14.256 1.00 61.14 106 TYR O C 1
ATOM 2274 O O . TYR B 1 128 ? -22.078 -12.918 -14.948 1.00 58.37 106 TYR O O 1
ATOM 2283 N N . GLN B 1 129 ? -21.121 -14.928 -14.650 1.00 59.52 107 GLN O N 1
ATOM 2284 C CA . GLN B 1 129 ? -21.389 -15.365 -16.020 1.00 57.15 107 GLN O CA 1
ATOM 2285 C C . GLN B 1 129 ? -22.882 -15.448 -16.343 1.00 57.37 107 GLN O C 1
ATOM 2286 O O . GLN B 1 129 ? -23.673 -15.969 -15.560 1.00 56.43 107 GLN O O 1
ATOM 2292 N N . GLY B 1 130 ? -23.252 -14.925 -17.506 1.00 55.22 108 GLY O N 1
ATOM 2293 C CA . GLY B 1 130 ? -24.624 -14.979 -17.976 1.00 55.82 108 GLY O CA 1
ATOM 2294 C C . GLY B 1 130 ? -25.430 -13.765 -17.563 1.00 61.00 108 GLY O C 1
ATOM 2295 O O . GLY B 1 130 ? -26.566 -13.581 -18.002 1.00 62.20 108 GLY O O 1
ATOM 2296 N N . LYS B 1 131 ? -24.834 -12.926 -16.724 1.00 56.08 109 LYS O N 1
ATOM 2297 C CA . LYS B 1 131 ? -25.549 -11.802 -16.132 1.00 55.82 109 LYS O CA 1
ATOM 2298 C C . LYS B 1 131 ? -25.150 -10.468 -16.760 1.00 55.39 109 LYS O C 1
ATOM 2299 O O . LYS B 1 131 ? -24.084 -10.347 -17.370 1.00 48.56 109 LYS O O 1
ATOM 2305 N N . ILE B 1 132 ? -26.023 -9.473 -16.629 1.00 53.36 110 ILE O N 1
ATOM 2306 C CA . ILE B 1 132 ? -25.751 -8.156 -17.193 1.00 48.98 110 ILE O CA 1
ATOM 2307 C C . ILE B 1 132 ? -25.215 -7.235 -16.106 1.00 49.12 110 ILE O C 1
ATOM 2308 O O . ILE B 1 132 ? -25.819 -7.106 -15.037 1.00 48.39 110 ILE O O 1
ATOM 2313 N N . ARG B 1 133 ? -24.061 -6.626 -16.372 1.00 47.54 111 ARG O N 1
ATOM 2314 C CA . ARG B 1 133 ? -23.440 -5.690 -15.434 1.00 50.52 111 ARG O CA 1
ATOM 2315 C C . ARG B 1 133 ? -23.518 -4.263 -15.953 1.00 48.18 111 ARG O C 1
ATOM 2316 O O . ARG B 1 133 ? -23.672 -4.037 -17.152 1.00 42.00 111 ARG O O 1
ATOM 2324 N N . THR B 1 134 ? -23.382 -3.303 -15.047 1.00 43.85 112 THR O N 1
ATOM 2325 C CA . THR B 1 134 ? -23.332 -1.900 -15.426 1.00 37.09 112 THR O CA 1
ATOM 2326 C C . THR B 1 134 ? -21.994 -1.301 -15.008 1.00 36.97 112 THR O C 1
ATOM 2327 O O . THR B 1 134 ? -21.551 -1.504 -13.883 1.00 43.05 112 THR O O 1
ATOM 2331 N N . GLU B 1 135 ? -21.339 -0.596 -15.928 1.00 36.54 113 GLU O N 1
ATOM 2332 C CA . GLU B 1 135 ? -20.171 0.200 -15.592 1.00 33.93 113 GLU O CA 1
ATOM 2333 C C . GLU B 1 135 ? -20.641 1.631 -15.340 1.00 33.70 113 GLU O C 1
ATOM 2334 O O . GLU B 1 135 ? -21.107 2.304 -16.252 1.00 30.71 113 GLU O O 1
ATOM 2340 N N . TYR B 1 136 ? -20.522 2.086 -14.102 1.00 35.09 114 TYR O N 1
ATOM 2341 C CA . TYR B 1 136 ? -20.956 3.427 -13.740 1.00 33.20 114 TYR O CA 1
ATOM 2342 C C . TYR B 1 136 ? -20.133 4.543 -14.375 1.00 35.39 114 TYR O C 1
ATOM 2343 O O . TYR B 1 136 ? -20.670 5.583 -14.752 1.00 33.66 114 TYR O O 1
ATOM 2352 N N . GLY B 1 137 ? -18.823 4.344 -14.462 1.00 30.97 115 GLY O N 1
ATOM 2353 C CA . GLY B 1 137 ? -17.969 5.338 -15.076 1.00 32.04 115 GLY O CA 1
ATOM 2354 C C . GLY B 1 137 ? -18.094 5.284 -16.589 1.00 29.58 115 GLY O C 1
ATOM 2355 O O . GLY B 1 137 ? -18.795 4.431 -17.124 1.00 30.69 115 GLY O O 1
ATOM 2356 N N . TYR B 1 138 ? -17.436 6.216 -17.272 1.00 30.69 116 TYR O N 1
ATOM 2357 C CA . TYR B 1 138 ? -17.280 6.129 -18.721 1.00 28.83 116 TYR O CA 1
ATOM 2358 C C . TYR B 1 138 ? -16.386 4.933 -18.995 1.00 31.30 116 TYR O C 1
ATOM 2359 O O . TYR B 1 138 ? -15.550 4.578 -18.167 1.00 27.41 116 TYR O O 1
ATOM 2368 N N . LEU B 1 139 ? -16.559 4.313 -20.148 1.00 27.55 117 LEU O N 1
ATOM 2369 C CA . LEU B 1 139 ? -15.866 3.063 -20.404 1.00 29.86 117 LEU O CA 1
ATOM 2370 C C . LEU B 1 139 ? -14.866 3.220 -21.553 1.00 25.52 117 LEU O C 1
ATOM 2371 O O . LEU B 1 139 ? -15.241 3.170 -22.724 1.00 29.84 117 LEU O O 1
ATOM 2376 N N . SER B 1 140 ? -13.597 3.422 -21.203 1.00 29.72 118 SER O N 1
ATOM 2377 C CA . SER B 1 140 ? -12.536 3.529 -22.206 1.00 29.82 118 SER O CA 1
ATOM 2378 C C . SER B 1 140 ? -12.015 2.135 -22.510 1.00 30.67 118 SER O C 1
ATOM 2379 O O . SER B 1 140 ? -11.779 1.348 -21.591 1.00 34.31 118 SER O O 1
ATOM 2382 N N . THR B 1 141 ? -11.835 1.838 -23.792 1.00 35.34 119 THR O N 1
ATOM 2383 C CA . THR B 1 141 ? -11.403 0.511 -24.214 1.00 31.99 119 THR O CA 1
ATOM 2384 C C . THR B 1 141 ? -10.306 0.627 -25.266 1.00 37.89 119 THR O C 1
ATOM 2385 O O . THR B 1 141 ? -10.231 1.630 -25.974 1.00 32.80 119 THR O O 1
ATOM 2389 N N . SER B 1 142 ? -9.447 -0.387 -25.350 1.00 31.86 120 SER O N 1
ATOM 2390 C CA . SER B 1 142 ? -8.359 -0.373 -26.320 1.00 33.89 120 SER O CA 1
ATOM 2391 C C . SER B 1 142 ? -8.725 -1.243 -27.517 1.00 35.00 120 SER O C 1
ATOM 2392 O O . SER B 1 142 ? -9.567 -2.138 -27.418 1.00 30.69 120 SER O O 1
ATOM 2395 N N . ILE B 1 143 ? -8.082 -0.957 -28.640 1.00 31.92 121 ILE O N 1
ATOM 2396 C CA . ILE B 1 143 ? -8.321 -1.638 -29.902 1.00 35.53 121 ILE O CA 1
ATOM 2397 C C . ILE B 1 143 ? -7.069 -2.415 -30.292 1.00 33.53 121 ILE O C 1
ATOM 2398 O O . ILE B 1 143 ? -5.975 -1.856 -30.284 1.00 32.76 121 ILE O O 1
ATOM 2403 N N . VAL B 1 144 ? -7.213 -3.689 -30.631 1.00 29.16 122 VAL O N 1
ATOM 2404 C CA . VAL B 1 144 ? -6.045 -4.457 -31.084 1.00 29.20 122 VAL O CA 1
ATOM 2405 C C . VAL B 1 144 ? -5.629 -4.033 -32.484 1.00 33.27 122 VAL O C 1
ATOM 2406 O O . VAL B 1 144 ? -6.431 -4.063 -33.417 1.00 37.23 122 VAL O O 1
ATOM 2410 N N . SER B 1 145 ? -4.378 -3.617 -32.625 1.00 35.48 123 SER O N 1
ATOM 2411 C CA . SER B 1 145 ? -3.781 -3.494 -33.940 1.00 44.43 123 SER O CA 1
ATOM 2412 C C . SER B 1 145 ? -2.957 -4.754 -34.191 1.00 38.04 123 SER O C 1
ATOM 2413 O O . SER B 1 145 ? -3.476 -5.759 -34.674 1.00 34.94 123 SER O O 1
ATOM 2416 N N . ASN B 1 146 ? -1.675 -4.711 -33.855 1.00 32.67 124 ASN O N 1
ATOM 2417 C CA . ASN B 1 146 ? -0.861 -5.915 -33.948 1.00 31.90 124 ASN O CA 1
ATOM 2418 C C . ASN B 1 146 ? -0.641 -6.522 -32.563 1.00 28.45 124 ASN O C 1
ATOM 2419 O O . ASN B 1 146 ? -0.074 -7.607 -32.449 1.00 29.18 124 ASN O O 1
ATOM 2424 N N . GLN B 1 147 ? -1.092 -5.822 -31.517 1.00 26.45 125 GLN O N 1
ATOM 2425 C CA . GLN B 1 147 ? -0.844 -6.246 -30.133 1.00 29.11 125 GLN O CA 1
ATOM 2426 C C . GLN B 1 147 ? -2.044 -6.082 -29.228 1.00 32.20 125 GLN O C 1
ATOM 2427 O O . GLN B 1 147 ? -2.827 -5.146 -29.398 1.00 32.59 125 GLN O O 1
ATOM 2433 N N . GLN B 1 148 ? -2.172 -6.994 -28.265 1.00 25.44 126 GLN O N 1
ATOM 2434 C CA . GLN B 1 148 ? -3.132 -6.848 -27.165 1.00 24.45 126 GLN O CA 1
ATOM 2435 C C . GLN B 1 148 ? -2.353 -6.809 -25.859 1.00 28.15 126 GLN O C 1
ATOM 2436 O O . GLN B 1 148 ? -1.649 -7.760 -25.531 1.00 26.52 126 GLN O O 1
ATOM 2442 N N . PHE B 1 149 ? -2.460 -5.715 -25.114 1.00 25.18 127 PHE O N 1
ATOM 2443 C CA . PHE B 1 149 ? -1.650 -5.561 -23.905 1.00 28.65 127 PHE O CA 1
ATOM 2444 C C . PHE B 1 149 ? -2.428 -6.118 -22.724 1.00 33.04 127 PHE O C 1
ATOM 2445 O O . PHE B 1 149 ? -3.327 -5.470 -22.186 1.00 33.56 127 PHE O O 1
ATOM 2453 N N . ALA B 1 150 ? -2.078 -7.340 -22.351 1.00 26.79 128 ALA O N 1
ATOM 2454 C CA . ALA B 1 150 ? -2.851 -8.133 -21.408 1.00 29.88 128 ALA O CA 1
ATOM 2455 C C . ALA B 1 150 ? -2.014 -8.496 -20.179 1.00 29.55 128 ALA O C 1
ATOM 2456 O O . ALA B 1 150 ? -2.085 -9.613 -19.677 1.00 29.95 128 ALA O O 1
ATOM 2458 N N . MET B 1 151 ? -1.221 -7.545 -19.692 1.00 28.49 129 MET O N 1
ATOM 2459 C CA . MET B 1 151 ? -0.319 -7.838 -18.588 1.00 32.04 129 MET O CA 1
ATOM 2460 C C . MET B 1 151 ? -1.026 -7.787 -17.227 1.00 35.11 129 MET O C 1
ATOM 2461 O O . MET B 1 151 ? -0.546 -8.362 -16.252 1.00 35.99 129 MET O O 1
ATOM 2466 N N . ARG B 1 152 ? -2.150 -7.083 -17.150 1.00 33.24 130 ARG O N 1
ATOM 2467 C CA . ARG B 1 152 ? -2.885 -7.023 -15.887 1.00 32.51 130 ARG O CA 1
ATOM 2468 C C . ARG B 1 152 ? -3.628 -8.344 -15.692 1.00 38.07 130 ARG O C 1
ATOM 2469 O O . ARG B 1 152 ? -3.863 -9.064 -16.668 1.00 33.09 130 ARG O O 1
ATOM 2477 N N . PRO B 1 153 ? -3.963 -8.687 -14.431 1.00 38.85 131 PRO O N 1
ATOM 2478 C CA . PRO B 1 153 ? -4.516 -10.023 -14.167 1.00 36.68 131 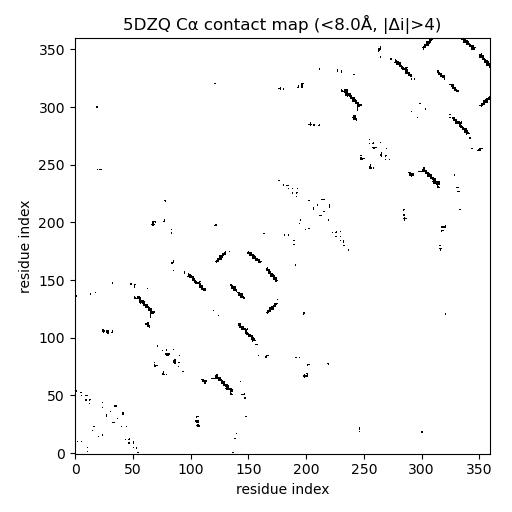PRO O CA 1
ATOM 2479 C C . PRO B 1 153 ? -5.870 -10.292 -14.833 1.00 33.73 131 PRO O C 1
ATOM 2480 O O . PRO B 1 153 ? -6.197 -11.446 -15.105 1.00 36.61 131 PRO O O 1
ATOM 2484 N N . VAL B 1 154 ? -6.646 -9.254 -15.093 1.00 30.55 132 VAL O N 1
ATOM 2485 C CA . VAL B 1 154 ? -7.945 -9.450 -15.720 1.00 28.73 132 VAL O CA 1
ATOM 2486 C C . VAL B 1 154 ? -7.966 -8.841 -17.113 1.00 28.32 132 VAL O C 1
ATOM 2487 O O . VAL B 1 154 ? -7.464 -7.741 -17.327 1.00 30.99 132 VAL O O 1
ATOM 2491 N N . LEU B 1 155 ? -8.521 -9.579 -18.066 1.00 30.94 133 LEU O N 1
ATOM 2492 C CA . LEU B 1 155 ? -8.674 -9.079 -19.419 1.00 25.67 133 LEU O CA 1
ATOM 2493 C C . LEU B 1 155 ? -10.128 -9.241 -19.828 1.00 28.97 133 LEU O C 1
ATOM 2494 O O . LEU B 1 155 ? -10.674 -10.347 -19.797 1.00 31.32 133 LEU O O 1
ATOM 2499 N N . THR B 1 156 ? -10.749 -8.139 -20.227 1.00 31.31 134 THR O N 1
ATOM 2500 C CA . THR B 1 156 ? -12.123 -8.161 -20.717 1.00 32.62 134 THR O CA 1
ATOM 2501 C C . THR B 1 156 ? -12.145 -7.823 -22.197 1.00 32.75 134 THR O C 1
ATOM 2502 O O . THR B 1 156 ? -11.597 -6.810 -22.593 1.00 31.35 134 THR O O 1
ATOM 2506 N N . THR B 1 157 ? -12.750 -8.668 -23.025 1.00 30.45 135 THR O N 1
ATOM 2507 C CA . THR B 1 157 ? -13.019 -8.255 -24.401 1.00 31.25 135 THR O CA 1
ATOM 2508 C C . THR B 1 157 ? -14.510 -7.978 -24.530 1.00 35.89 135 THR O C 1
ATOM 2509 O O . THR B 1 157 ? -15.324 -8.676 -23.930 1.00 38.49 135 THR O O 1
ATOM 2513 N N . LEU B 1 158 ? -14.857 -6.947 -25.294 1.00 33.55 136 LEU O N 1
ATOM 2514 C CA . LEU B 1 158 ? -16.245 -6.532 -25.448 1.00 34.00 136 LEU O CA 1
ATOM 2515 C C . LEU B 1 158 ? -16.615 -6.426 -26.911 1.00 35.83 136 LEU O C 1
ATOM 2516 O O . LEU B 1 158 ? -15.897 -5.809 -27.700 1.00 36.72 136 LEU O O 1
ATOM 2521 N N . LYS B 1 159 ? -17.750 -7.009 -27.263 1.00 35.14 137 LYS O N 1
ATOM 2522 C CA . LYS B 1 159 ? -18.307 -6.816 -28.589 1.00 37.58 137 LYS O CA 1
ATOM 2523 C C . LYS B 1 159 ? -19.244 -5.619 -28.521 1.00 35.79 137 LYS O C 1
ATOM 2524 O O . LYS B 1 159 ? -20.206 -5.609 -27.757 1.00 40.20 137 LYS O O 1
ATOM 2530 N N . VAL B 1 160 ? -18.927 -4.581 -29.281 1.00 39.96 138 VAL O N 1
ATOM 2531 C CA . VAL B 1 160 ? -19.752 -3.380 -29.292 1.00 40.59 138 VAL O CA 1
ATOM 2532 C C . VAL B 1 160 ? -20.503 -3.362 -30.607 1.00 42.23 138 VAL O C 1
ATOM 2533 O O . VAL B 1 160 ? -19.884 -3.360 -31.670 1.00 40.81 138 VAL O O 1
ATOM 2537 N N . PRO B 1 161 ? -21.844 -3.353 -30.543 1.00 42.34 139 PRO O N 1
ATOM 2538 C CA . PRO B 1 161 ? -22.662 -3.511 -31.750 1.00 42.13 139 PRO O CA 1
ATOM 2539 C C . PRO B 1 161 ? -22.674 -2.279 -32.644 1.00 43.86 139 PRO O C 1
ATOM 2540 O O . PRO B 1 161 ? -22.539 -1.162 -32.158 1.00 41.77 139 PRO O O 1
ATOM 2544 N N . LYS B 1 162 ? -22.828 -2.497 -33.948 1.00 49.82 140 LYS O N 1
ATOM 2545 C CA . LYS B 1 162 ? -23.067 -1.417 -34.898 1.00 40.63 140 LYS O CA 1
ATOM 2546 C C . LYS B 1 162 ? -24.178 -0.492 -34.398 1.00 46.74 140 LYS O C 1
ATOM 2547 O O . LYS B 1 162 ? -25.194 -0.950 -33.864 1.00 44.88 140 LYS O O 1
ATOM 2553 N N . GLY B 1 163 ? -23.975 0.813 -34.551 1.00 47.04 141 GLY O N 1
ATOM 2554 C CA . GLY B 1 163 ? -25.000 1.783 -34.208 1.00 49.13 141 GLY O CA 1
ATOM 2555 C C . GLY B 1 163 ? -24.931 2.279 -32.776 1.00 50.26 141 GLY O C 1
ATOM 2556 O O . GLY B 1 163 ? -25.613 3.236 -32.425 1.00 48.00 141 GLY O O 1
ATOM 2557 N N . ALA B 1 164 ? -24.107 1.636 -31.950 1.00 46.87 142 ALA O N 1
ATOM 2558 C CA . ALA B 1 164 ? -23.961 2.033 -30.545 1.00 45.32 142 ALA O CA 1
ATOM 2559 C C . ALA B 1 164 ? -23.314 3.401 -30.425 1.00 46.59 142 ALA O C 1
ATOM 2560 O O . ALA B 1 164 ? -22.484 3.783 -31.259 1.00 46.53 142 ALA O O 1
ATOM 2562 N N . HIS B 1 165 ? -23.693 4.145 -29.390 1.00 38.98 143 HIS O N 1
ATOM 2563 C CA . HIS B 1 165 ? -22.965 5.348 -29.060 1.00 38.37 143 HIS O CA 1
ATOM 2564 C C . HIS B 1 165 ? -21.592 4.903 -28.590 1.00 45.09 143 HIS O C 1
ATOM 2565 O O . HIS B 1 165 ? -21.461 4.079 -27.676 1.00 44.77 143 HIS O O 1
ATOM 2572 N N . ALA B 1 166 ? -20.572 5.421 -29.253 1.00 42.58 144 ALA O N 1
ATOM 2573 C CA . ALA B 1 166 ? -19.186 5.103 -28.926 1.00 41.28 144 ALA O CA 1
ATOM 2574 C C . ALA B 1 166 ? -18.333 5.964 -29.821 1.00 39.92 144 ALA O C 1
ATOM 2575 O O . ALA B 1 166 ? -18.535 5.976 -31.034 1.00 42.55 144 ALA O O 1
ATOM 2577 N N . GLY B 1 167 ? -17.397 6.698 -29.233 1.00 40.54 145 GLY O N 1
ATOM 2578 C CA . GLY B 1 167 ? -16.556 7.589 -30.009 1.00 40.20 145 GLY O CA 1
ATOM 2579 C C . GLY B 1 167 ? -15.084 7.241 -29.898 1.00 36.76 145 GLY O C 1
ATOM 2580 O O . GLY B 1 167 ? -14.601 6.886 -28.820 1.00 34.54 145 GLY O O 1
ATOM 2581 N N . TYR B 1 168 ? -14.371 7.319 -31.019 1.00 35.69 146 TYR O N 1
ATOM 2582 C CA . TYR B 1 168 ? -12.927 7.119 -30.987 1.00 31.88 146 TYR O CA 1
ATOM 2583 C C . TYR B 1 168 ? -12.231 8.360 -30.452 1.00 34.92 146 TYR O C 1
ATOM 2584 O O . TYR B 1 168 ? -12.552 9.487 -30.843 1.00 40.50 146 TYR O O 1
ATOM 2593 N N . VAL B 1 169 ? -11.275 8.151 -29.555 1.00 31.41 147 VAL O N 1
ATOM 2594 C CA . VAL B 1 169 ? -10.527 9.247 -28.960 1.00 35.41 147 VAL O CA 1
ATOM 2595 C C . VAL B 1 169 ? -9.023 9.024 -29.082 1.00 41.07 147 VAL O C 1
ATOM 2596 O O . VAL B 1 169 ? -8.572 7.894 -29.272 1.00 36.78 147 VAL O O 1
ATOM 2600 N N . ASP B 1 170 ? -8.251 10.104 -28.978 1.00 40.92 148 ASP O N 1
ATOM 2601 C CA . ASP B 1 170 ? -6.796 10.003 -28.940 1.00 44.86 148 ASP O CA 1
ATOM 2602 C C . ASP B 1 170 ? -6.366 9.270 -27.678 1.00 47.10 148 ASP O C 1
ATOM 2603 O O . ASP B 1 170 ? -6.837 9.579 -26.585 1.00 44.36 148 ASP O O 1
ATOM 2608 N N . LYS B 1 171 ? -5.494 8.279 -27.823 1.00 46.07 149 LYS O N 1
ATOM 2609 C CA . LYS B 1 171 ? -5.000 7.552 -26.658 1.00 42.93 149 LYS O CA 1
ATOM 2610 C C . LYS B 1 171 ? -4.011 8.448 -25.923 1.00 44.81 149 LYS O C 1
ATOM 2611 O O . LYS B 1 171 ? -3.266 9.196 -26.553 1.00 46.19 149 LYS O O 1
ATOM 2617 N N . ILE B 1 172 ? -4.020 8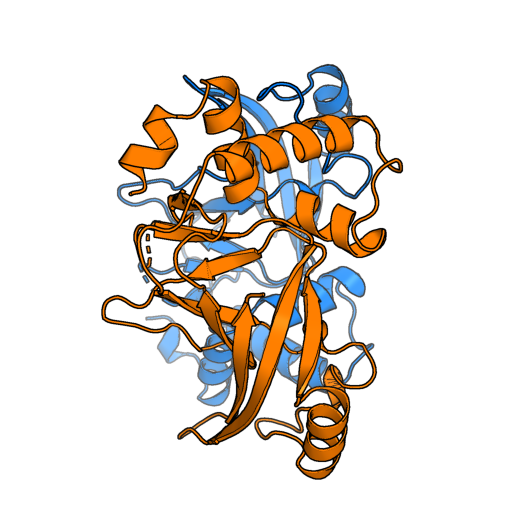.399 -24.596 1.00 46.60 150 ILE O N 1
ATOM 2618 C CA . ILE B 1 172 ? -3.083 9.215 -23.820 1.00 61.36 150 ILE O CA 1
ATOM 2619 C C . ILE B 1 172 ? -1.818 8.428 -23.468 1.00 79.03 150 ILE O C 1
ATOM 2620 O O . ILE B 1 172 ? -1.119 8.760 -22.511 1.00 83.33 150 ILE O O 1
ATOM 2625 N N . SER B 1 173 ? -1.527 7.389 -24.247 1.00 89.88 151 SER O N 1
ATOM 2626 C CA . SER B 1 173 ? -0.291 6.628 -24.083 1.00 100.55 151 SER O CA 1
ATOM 2627 C C . SER B 1 173 ? 0.602 6.786 -25.314 1.00 107.69 151 SER O C 1
ATOM 2628 O O . SER B 1 173 ? 1.592 6.068 -25.469 1.00 110.41 151 SER O O 1
ATOM 2631 N N . GLN B 1 174 ? 0.227 7.732 -26.177 1.00 110.11 152 GLN O N 1
ATOM 2632 C CA . GLN B 1 174 ? 0.972 8.102 -27.387 1.00 110.78 152 GLN O CA 1
ATOM 2633 C C . GLN B 1 174 ? 1.517 6.908 -28.173 1.00 108.33 152 GLN O C 1
ATOM 2634 O O . GLN B 1 174 ? 2.032 7.064 -29.282 1.00 106.81 152 GLN O O 1
ATOM 2640 N N . LYS B 1 176 ? 1.996 3.188 -27.031 1.00 92.71 154 LYS O N 1
ATOM 2641 C CA . LYS B 1 176 ? 0.997 2.252 -27.534 1.00 89.77 154 LYS O CA 1
ATOM 2642 C C . LYS B 1 176 ? 0.124 2.924 -28.595 1.00 89.71 154 LYS O C 1
ATOM 2643 O O . LYS B 1 176 ? 0.415 4.042 -29.020 1.00 95.87 154 LYS O O 1
ATOM 2649 N N . GLY B 1 177 ? -0.941 2.239 -29.011 1.00 82.42 155 GLY O N 1
ATOM 2650 C CA . GLY B 1 177 ? -1.762 2.653 -30.142 1.00 77.59 155 GLY O CA 1
ATOM 2651 C C . GLY B 1 177 ? -2.268 4.087 -30.173 1.00 72.60 155 GLY O C 1
ATOM 2652 O O . GLY B 1 177 ? -2.255 4.786 -29.165 1.00 73.90 155 GLY O O 1
ATOM 2653 N N . GLN B 1 178 ? -2.725 4.522 -31.343 1.00 65.64 156 GLN O N 1
ATOM 2654 C CA . GLN B 1 178 ? -3.163 5.900 -31.532 1.00 61.98 156 GLN O CA 1
ATOM 2655 C C . GLN B 1 178 ? -4.525 6.205 -30.901 1.00 54.40 156 GLN O C 1
ATOM 2656 O O . GLN B 1 178 ? -4.723 7.289 -30.350 1.00 51.55 156 GLN O O 1
ATOM 2662 N N . TYR B 1 179 ? -5.463 5.266 -30.994 1.00 45.68 157 TYR O N 1
ATOM 2663 C CA . TYR B 1 179 ? -6.842 5.538 -30.582 1.00 41.44 157 TYR O CA 1
ATOM 2664 C C . TYR B 1 179 ? -7.382 4.572 -29.540 1.00 39.96 157 TYR O C 1
ATOM 2665 O O . TYR B 1 179 ? -6.963 3.424 -29.458 1.00 37.94 157 TYR O O 1
ATOM 2674 N N . GLU B 1 180 ? -8.342 5.054 -28.762 1.00 32.64 158 GLU O N 1
ATOM 2675 C CA . GLU B 1 180 ? -9.148 4.203 -27.910 1.00 29.50 158 GLU O CA 1
ATOM 2676 C C . GLU B 1 180 ? -10.611 4.429 -28.283 1.00 34.36 158 GLU O C 1
ATOM 2677 O O . GLU B 1 180 ? -10.942 5.413 -28.960 1.00 33.37 158 GLU O O 1
ATOM 2683 N N . LEU B 1 181 ? -11.478 3.521 -27.851 1.00 27.79 159 LEU O N 1
ATOM 2684 C CA . LEU B 1 181 ? -12.901 3.673 -28.081 1.00 26.74 159 LEU O CA 1
ATOM 2685 C C . LEU B 1 181 ? -13.576 3.983 -26.747 1.00 32.18 159 LEU O C 1
ATOM 2686 O O . LEU B 1 181 ? -13.435 3.241 -25.765 1.00 34.86 159 LEU O O 1
ATOM 2691 N N . LEU B 1 182 ? -14.299 5.095 -26.712 1.00 28.46 160 LEU O N 1
ATOM 2692 C CA . LEU B 1 182 ? -14.887 5.583 -25.475 1.00 27.10 160 LEU O CA 1
ATOM 2693 C C . LEU B 1 182 ? -16.379 5.329 -25.488 1.00 31.56 160 LEU O C 1
ATOM 2694 O O . LEU B 1 182 ? -17.086 5.773 -26.388 1.00 33.62 160 LEU O O 1
ATOM 2699 N N . LEU B 1 183 ? -16.862 4.597 -24.496 1.00 33.09 161 LEU O N 1
ATOM 2700 C CA . LEU B 1 183 ? -18.284 4.294 -24.439 1.00 30.39 161 LEU O CA 1
ATOM 2701 C C . LEU B 1 183 ? -18.949 5.132 -23.353 1.00 27.32 161 LEU O C 1
ATOM 2702 O O . LEU B 1 183 ? -18.280 5.575 -22.417 1.00 28.76 161 LEU O O 1
ATOM 2707 N N . PRO B 1 184 ? -20.272 5.377 -23.489 1.00 30.42 162 PRO O N 1
ATOM 2708 C CA . PRO B 1 184 ? -21.010 6.142 -22.480 1.00 33.63 162 PRO O CA 1
ATOM 2709 C C . PRO B 1 184 ? -20.877 5.574 -21.062 1.00 32.94 162 PRO O C 1
ATOM 2710 O O . PRO B 1 184 ? -20.642 4.377 -20.863 1.00 34.04 162 PRO O O 1
ATOM 2714 N N . ARG B 1 185 ? -21.050 6.439 -20.077 1.00 27.92 163 ARG O N 1
ATOM 2715 C CA . ARG B 1 185 ? -21.197 5.980 -18.709 1.00 33.57 163 ARG O CA 1
ATOM 2716 C C . ARG B 1 185 ? -22.491 5.158 -18.614 1.00 36.24 163 ARG O C 1
ATOM 2717 O O . ARG B 1 185 ? -23.357 5.240 -19.494 1.00 32.49 163 ARG O O 1
ATOM 2725 N N . ASN B 1 186 ? -22.599 4.347 -17.566 1.00 34.84 164 ASN O N 1
ATOM 2726 C CA . ASN B 1 186 ? -23.717 3.404 -17.390 1.00 32.84 164 ASN O CA 1
ATOM 2727 C C . ASN B 1 186 ? -23.893 2.404 -18.533 1.00 35.76 164 ASN O C 1
ATOM 2728 O O . ASN B 1 186 ? -25.000 1.927 -18.784 1.00 38.33 164 ASN O O 1
ATOM 2733 N N . THR B 1 187 ? -22.805 2.062 -19.213 1.00 34.52 165 THR O N 1
ATOM 2734 C CA . THR B 1 187 ? -22.879 1.038 -20.253 1.00 33.00 165 THR O CA 1
ATOM 2735 C C . THR B 1 187 ? -23.249 -0.296 -19.623 1.00 38.27 165 THR O C 1
ATOM 2736 O O . THR B 1 187 ? -22.734 -0.653 -18.565 1.00 34.29 165 THR O O 1
ATOM 2740 N N . LYS B 1 188 ? -24.177 -1.005 -20.257 1.00 38.10 166 LYS O N 1
ATOM 2741 C CA . LYS B 1 188 ? -24.608 -2.308 -19.773 1.00 37.59 166 LYS O CA 1
ATOM 2742 C C . LYS B 1 188 ? -24.006 -3.351 -20.678 1.00 40.18 166 LYS O C 1
ATOM 2743 O O . LYS B 1 188 ? -24.025 -3.198 -21.895 1.00 38.58 166 LYS O O 1
ATOM 2749 N N . TYR B 1 189 ? -23.448 -4.401 -20.087 1.00 37.58 167 TYR O N 1
ATOM 2750 C CA . TYR B 1 189 ? -22.847 -5.454 -20.873 1.00 36.32 167 TYR O CA 1
ATOM 2751 C C . TYR B 1 189 ? -23.155 -6.812 -20.259 1.00 39.82 167 TYR O C 1
ATOM 2752 O O . TYR B 1 189 ? -23.191 -6.965 -19.034 1.00 43.29 167 TYR O O 1
ATOM 2761 N N . LYS B 1 190 ? -23.409 -7.789 -21.123 1.00 40.51 168 LYS O N 1
ATOM 2762 C CA . LYS B 1 190 ? -23.692 -9.137 -20.669 1.00 42.14 168 LYS O CA 1
ATOM 2763 C C . LYS B 1 190 ? -22.422 -9.966 -20.691 1.00 38.21 168 LYS O C 1
ATOM 2764 O O . LYS B 1 190 ? -21.739 -10.053 -21.713 1.00 41.85 168 LYS O O 1
ATOM 2770 N N . ILE B 1 191 ? -22.102 -10.582 -19.564 1.00 37.33 169 ILE O N 1
ATOM 2771 C CA . ILE B 1 191 ? -20.924 -11.423 -19.506 1.00 38.80 169 ILE O CA 1
ATOM 2772 C C . ILE B 1 191 ? -21.274 -12.759 -20.147 1.00 44.45 169 ILE O C 1
ATOM 2773 O O . ILE B 1 191 ? -22.069 -13.532 -19.607 1.00 48.98 169 ILE O O 1
ATOM 2778 N N . ASP B 1 192 ? -20.711 -12.999 -21.330 1.00 39.39 170 ASP O N 1
ATOM 2779 C CA . ASP B 1 192 ? -21.054 -14.178 -22.123 1.00 45.41 170 ASP O CA 1
ATOM 2780 C C . ASP B 1 192 ? -20.293 -15.401 -21.634 1.00 43.90 170 ASP O C 1
ATOM 2781 O O . ASP B 1 192 ? -20.834 -16.500 -21.572 1.00 44.84 170 ASP O O 1
ATOM 2786 N N . LYS B 1 193 ? -19.028 -15.204 -21.287 1.00 39.21 171 LYS O N 1
ATOM 2787 C CA . LYS B 1 193 ? -18.171 -16.314 -20.896 1.00 45.07 171 LYS O CA 1
ATOM 2788 C C . LYS B 1 193 ? -17.081 -15.818 -19.969 1.00 38.82 171 LYS O C 1
ATOM 2789 O O . LYS B 1 193 ? -16.657 -14.668 -20.053 1.00 42.24 171 LYS O O 1
ATOM 2795 N N . MET B 1 194 ? -16.623 -16.684 -19.082 1.00 39.48 172 MET O N 1
ATOM 2796 C CA . MET B 1 194 ? -15.588 -16.309 -18.132 1.00 43.56 172 MET O CA 1
ATOM 2797 C C . MET B 1 194 ? -14.676 -17.501 -17.874 1.00 41.72 172 MET O C 1
ATOM 2798 O O . MET B 1 194 ? -15.160 -18.587 -17.555 1.00 41.12 172 MET O O 1
ATOM 2803 N N . TYR B 1 195 ? -13.366 -17.324 -18.033 1.00 34.62 173 TYR O N 1
ATOM 2804 C CA . TYR B 1 195 ? -12.449 -18.444 -17.827 1.00 32.18 173 TYR O CA 1
ATOM 2805 C C . TYR B 1 195 ? -11.035 -18.004 -17.529 1.00 34.16 173 TYR O C 1
ATOM 2806 O O . TYR B 1 195 ? -10.685 -16.830 -17.661 1.00 36.16 173 TYR O O 1
ATOM 2815 N N . ILE B 1 196 ? -10.227 -18.972 -17.120 1.00 34.13 174 ILE O N 1
ATOM 2816 C CA . ILE B 1 196 ? -8.833 -18.742 -16.796 1.00 32.87 174 ILE O CA 1
ATOM 2817 C C . ILE B 1 196 ? -7.934 -19.090 -17.970 1.00 32.27 174 ILE O C 1
ATOM 2818 O O . ILE B 1 196 ? -7.959 -20.210 -18.465 1.00 34.79 174 ILE O O 1
ATOM 2823 N N . ILE B 1 197 ? -7.124 -18.137 -18.404 1.00 28.48 175 ILE O N 1
ATOM 2824 C CA . ILE B 1 197 ? -6.127 -18.415 -19.425 1.00 32.21 175 ILE O CA 1
ATOM 2825 C C . ILE B 1 197 ? -4.801 -18.740 -18.745 1.00 35.00 175 ILE O C 1
ATOM 2826 O O . ILE B 1 197 ? -4.258 -17.933 -17.984 1.00 34.78 175 ILE O O 1
ATOM 2831 N N . VAL B 1 198 ? -4.298 -19.937 -19.008 1.00 32.12 176 VAL O N 1
ATOM 2832 C CA . VAL B 1 198 ? -3.048 -20.402 -18.410 1.00 27.74 176 VAL O CA 1
ATOM 2833 C C . VAL B 1 198 ? -1.884 -20.086 -19.331 1.00 31.93 176 VAL O C 1
ATOM 2834 O O . VAL B 1 198 ? -1.786 -20.668 -20.406 1.00 29.56 176 VAL O O 1
ATOM 2838 N N . ASN B 1 199 ? -1.027 -19.149 -18.912 1.00 30.33 177 ASN O N 1
ATOM 2839 C CA . ASN B 1 199 ? 0.144 -18.754 -19.682 1.00 29.79 177 ASN O CA 1
ATOM 2840 C C . ASN B 1 199 ? 1.395 -19.406 -19.114 1.00 35.80 177 ASN O C 1
ATOM 2841 O O . ASN B 1 199 ? 1.323 -20.102 -18.101 1.00 29.90 177 ASN O O 1
ATOM 2846 N N . LYS B 1 200 ? 2.543 -19.158 -19.743 1.00 31.49 178 LYS O N 1
ATOM 2847 C CA . LYS B 1 200 ? 3.803 -19.758 -19.306 1.00 32.57 178 LYS O CA 1
ATOM 2848 C C . LYS B 1 200 ? 4.204 -19.334 -17.899 1.00 35.98 178 LYS O C 1
ATOM 2849 O O . LYS B 1 200 ? 4.732 -20.138 -17.148 1.00 38.17 178 LYS O O 1
ATOM 2855 N N . GLY B 1 201 ? 3.961 -18.077 -17.539 1.00 33.25 179 GLY O N 1
ATOM 2856 C CA . GLY B 1 201 ? 4.396 -17.597 -16.239 1.00 39.15 179 GLY O CA 1
ATOM 2857 C C . GLY B 1 201 ? 3.351 -16.787 -15.508 1.00 42.18 179 GLY O C 1
ATOM 2858 O O . GLY B 1 201 ? 3.675 -15.983 -14.639 1.00 42.19 179 GLY O O 1
ATOM 2859 N N . SER B 1 202 ? 2.089 -17.001 -15.854 1.00 33.64 180 SER O N 1
ATOM 2860 C CA . SER B 1 202 ? 1.001 -16.244 -15.245 1.00 32.48 180 SER O CA 1
ATOM 2861 C C . SER B 1 202 ? -0.319 -16.896 -15.586 1.00 34.61 180 SER O C 1
ATOM 2862 O O . SER B 1 202 ? -0.382 -17.772 -16.449 1.00 33.57 180 SER O O 1
ATOM 2865 N N . GLU B 1 203 ? -1.366 -16.477 -14.889 1.00 37.83 181 GLU O N 1
ATOM 2866 C CA . GLU B 1 203 ? -2.724 -16.873 -15.237 1.00 35.87 181 GLU O CA 1
ATOM 2867 C C . GLU B 1 203 ? -3.572 -15.615 -15.327 1.00 35.67 181 GLU O C 1
ATOM 2868 O O . GLU B 1 203 ? -3.469 -14.722 -14.484 1.00 37.41 181 GLU O O 1
ATOM 2874 N N . THR B 1 204 ? -4.405 -15.550 -16.357 1.00 32.23 182 THR O N 1
ATOM 2875 C CA . THR B 1 204 ? -5.220 -14.377 -16.633 1.00 31.91 182 THR O CA 1
ATOM 2876 C C . THR B 1 204 ? -6.705 -14.712 -16.498 1.00 36.83 182 THR O C 1
ATOM 2877 O O . THR B 1 204 ? -7.173 -15.727 -17.016 1.00 39.12 182 THR O O 1
ATOM 2881 N N . ILE B 1 205 ? -7.448 -13.865 -15.799 1.00 29.91 183 ILE O N 1
ATOM 2882 C CA . ILE B 1 205 ? -8.883 -14.049 -15.731 1.00 34.52 183 ILE O CA 1
ATOM 2883 C C . ILE B 1 205 ? -9.465 -13.372 -16.948 1.00 33.94 183 ILE O C 1
ATOM 2884 O O . ILE B 1 205 ? -9.290 -12.167 -17.135 1.00 32.95 183 ILE O O 1
ATOM 2889 N N . LYS B 1 206 ? -10.121 -14.160 -17.796 1.00 30.11 184 LYS O N 1
ATOM 2890 C CA . LYS B 1 206 ? -10.643 -13.678 -19.069 1.00 34.97 184 LYS O CA 1
ATOM 2891 C C . LYS B 1 206 ? -12.149 -13.487 -18.980 1.00 34.49 184 LYS O C 1
ATOM 2892 O O . LYS B 1 206 ? -12.872 -14.386 -18.560 1.00 39.42 184 LYS O O 1
ATOM 2898 N N . ILE B 1 207 ? -12.614 -12.298 -19.348 1.00 36.11 185 ILE O N 1
ATOM 2899 C CA . ILE B 1 207 ? -14.040 -12.005 -19.396 1.00 34.23 185 ILE O CA 1
ATOM 2900 C C . ILE B 1 207 ? -14.436 -11.655 -20.821 1.00 36.05 185 ILE O C 1
ATOM 2901 O O . ILE B 1 207 ? -13.858 -10.761 -21.422 1.00 36.86 185 ILE O O 1
ATOM 2906 N N . GLU B 1 208 ? -15.413 -12.367 -21.367 1.00 34.05 186 GLU O N 1
ATOM 2907 C CA . GLU B 1 208 ? -15.922 -12.048 -22.693 1.00 36.00 186 GLU O CA 1
ATOM 2908 C C . GLU B 1 208 ? -17.353 -11.522 -22.567 1.00 38.70 186 GLU O C 1
ATOM 2909 O O . GLU B 1 208 ? -18.217 -12.186 -21.988 1.00 43.09 186 GLU O O 1
ATOM 2915 N N . ALA B 1 209 ? -17.598 -10.322 -23.093 1.00 35.32 187 ALA O N 1
ATOM 2916 C CA . ALA B 1 209 ? -18.874 -9.650 -22.864 1.00 34.95 187 ALA O CA 1
ATOM 2917 C C . ALA B 1 209 ? -19.413 -8.966 -24.115 1.00 37.84 187 ALA O C 1
ATOM 2918 O O . ALA B 1 209 ? -18.665 -8.660 -25.048 1.00 36.72 187 ALA O O 1
ATOM 2920 N N . THR B 1 210 ? -20.719 -8.732 -24.123 1.00 36.74 188 THR O N 1
ATOM 2921 C CA . THR B 1 210 ? -21.373 -8.034 -25.225 1.00 40.74 188 THR O CA 1
ATOM 2922 C C . THR B 1 210 ? -22.111 -6.800 -24.718 1.00 38.57 188 THR O C 1
ATOM 2923 O O . THR B 1 210 ? -22.929 -6.897 -23.816 1.00 40.09 188 THR O O 1
ATOM 2927 N N . VAL B 1 211 ? -21.799 -5.640 -25.290 1.00 36.47 189 VAL O N 1
ATOM 2928 C CA . VAL B 1 211 ? -22.445 -4.394 -24.907 1.00 33.22 189 VAL O CA 1
ATOM 2929 C C . VAL B 1 211 ? -23.911 -4.427 -25.332 1.00 37.97 189 VAL O C 1
ATOM 2930 O O . VAL B 1 211 ? -24.233 -4.868 -26.434 1.00 38.92 189 VAL O O 1
ATOM 2934 N N . GLN B 1 212 ? -24.794 -3.996 -24.441 1.00 40.49 190 GLN O N 1
ATOM 2935 C CA . GLN B 1 212 ? -26.209 -3.862 -24.775 1.00 46.79 190 GLN O CA 1
ATOM 2936 C C . GLN B 1 212 ? -26.492 -2.431 -25.241 1.00 49.41 190 GLN O C 1
ATOM 2937 O O . GLN B 1 212 ? -27.104 -2.221 -26.293 1.00 62.18 190 GLN O O 1
#

Solvent-accessible surface area: 19647 Å² total; per-residue (Å²): 142,44,110,188,142,14,70,70,60,17,76,105,22,14,141,56,11,68,29,20,28,72,45,10,16,76,9,0,114,80,34,105,6,148,58,50,149,46,91,129,31,13,114,66,0,92,73,2,20,82,0,0,118,72,7,152,9,95,112,60,33,111,4,13,72,10,22,31,0,29,75,9,30,160,124,17,19,13,27,0,16,68,72,31,120,3,42,117,91,40,12,116,102,0,88,95,74,25,62,37,106,97,83,40,35,69,0,4,12,27,2,24,69,76,99,133,98,78,66,36,114,78,14,0,5,12,23,2,84,0,28,147,38,18,77,2,0,97,21,121,157,132,71,0,2,1,37,38,56,12,97,29,72,4,68,91,0,70,31,58,103,61,222,47,52,11,11,0,20,9,50,4,34,10,51,158,81,40,113,54,14,49,163,132,18,161,76,58,10,75,71,15,9,121,24,1,18,11,7,28,106,0,2,12,43,12,0,115,81,28,101,8,130,51,57,125,84,85,90,1,12,113,25,0,96,99,0,23,85,0,1,115,72,5,150,3,68,119,74,35,115,3,9,68,7,23,23,22,58,72,14,32,195,105,2,51,79,42,0,43,78,66,102,138,4,44,106,134,39,11,127,110,0,89,113,74,16,75,39,110,96,92,45,36,72,0,4,12,25,2,21,65,74,103,127,93,80,60,38,93,95,28,0,3,13,21,3,89,0,44,137,41,20,71,1,1,37,7,49,25,52,33,110,116,43,136,96,33,0,0,1,36,37,63,11,117,37,73,1,67,116,3,71,32,60,103,63,223,68,55,14,10,0,20,7,49,4,26,13,117

B-factor: mean 46.41, std 17.36, range [20.55, 114.57]

CATH classification: 3.90.176.10

Foldseek 3Di:
DLCVQDDDVLVVLVVVCVVPVPVQQVVQVVVVLDDDPPVVSVVSLVSPLVSLQSDFAQFKAKWKDADQQCVQPDVCRPPQDDPQAGDVVVVVVSCVVAAQDKDWRRGKDKTAHDDPDDDHPHQEMEMETEGGGARWDWADVIIIIHRHRWIKHFHDWDWDDDPRHIHIYTYIYTDD/DLVVLVVVDDPVQLVLVVVCLVVVVVQQVVQVVVVQDDDPDVVVVVSLVSNLVSLVSAFAQFKAKWKDEDAQCVQPDVCRPQQDDVQDGDPVVVVVSCVVAAQDKDWRRGKDKTHHDDPDDPHPHQEMEMEIEGGGARKHWDAHPVVVDGIIIIHRGGWMKHFHDWDWDDDPRHIHTYTYIYTD

Nearest PDB structures (foldseek):
  5dzq-assembly1_A  TM=1.006E+00  e=1.940E-37  Paenibacillus larvae subsp. larvae BRL-230010
  5dzq-assembly1_O  TM=9.938E-01  e=2.475E-34  Paenibacillus larvae subsp. larvae BRL-230010
  4tr5-assembly1_A  TM=9.649E-01  e=1.693E-34  Paenibacillus larvae subsp. larvae BRL-230010
  5urp-assembly1_A  TM=9.149E-01  e=1.458E-20  Paenibacillus larvae
  4xm6-assembly1_A  TM=7.462E-01  e=2.776E-10  Bacillus anthracis

Secondary structure (DSSP, 8-state):
-GGGGS-HHHHHHHHHHHH-HHHHHHHHHHTTT---SSHHHHHHHHHHHHHHHT---SS-EEEEEEE-GGGG-HHHHTTSEETTEE-HHHHHHHHHHHTT-EEEE-S-EEEE--SS-----SSEEEEEEE-TT---EEE---EEEEPTTEEEEEEEEEEEE-SS-EEEEEEEEE--/-HHHHHHHS-HHHHHHHHHHHHSHHHHHHHHHHTTT---SSHHHHHHHHHHHHHHHT---SS-EEEEEEE-GGGG-HHHHTTSEETTEE-HHHHHHHHHHHTT-EEEE-S-EEEE--SS-----SSEEEEEEE-TT---EEEE-TT---SEEEEE-TTEEEEEEEEEEEE-SS-EEEEEEEEE-

Radius of gyration: 21.23 Å; Cα contacts (8 Å, |Δi|>4): 682; chains: 2; bounding box: 53×54×45 Å